Protein AF-0000000078879818 (afdb_homodimer)

Organism: Nematostella vectensis (NCBI:txid45351)

Solvent-accessible surface area (backbone atoms only — not comparable to full-atom values): 17755 Å² total; per-residue (Å²): 89,77,50,66,38,30,69,38,50,78,42,42,25,28,50,28,35,37,43,39,83,87,78,68,43,77,44,76,56,78,55,51,92,58,48,18,22,51,47,43,71,48,77,52,100,56,28,38,41,36,38,34,2,29,37,90,90,38,48,28,28,48,26,34,33,35,31,62,90,75,66,43,74,40,82,45,73,51,48,90,63,40,22,21,31,36,17,53,48,74,57,90,64,27,41,40,40,38,31,1,20,56,46,97,47,60,81,26,32,24,29,52,25,36,36,32,36,58,89,76,62,44,63,44,80,48,78,59,45,94,59,39,19,26,59,23,37,52,52,73,56,96,46,31,36,35,32,37,54,49,42,52,38,71,83,48,33,57,85,46,53,66,74,52,32,44,61,39,75,47,73,65,127,90,76,49,67,37,30,68,35,49,77,44,42,24,27,49,29,35,37,43,38,84,86,80,66,44,79,44,76,55,78,56,51,93,57,48,19,21,53,49,44,71,49,77,52,100,56,28,38,41,36,37,33,2,29,37,89,89,37,49,28,27,50,26,35,34,35,31,62,90,75,66,45,74,40,83,45,74,52,49,90,63,41,21,22,32,36,16,53,49,75,58,89,63,28,42,41,39,38,31,1,19,55,47,97,47,62,79,26,33,24,30,52,25,36,36,32,36,57,89,76,63,44,62,44,80,49,78,60,43,97,59,39,17,24,61,23,38,53,51,74,56,98,48,30,37,34,33,37,57,49,44,50,41,69,78,53,30,51,86,47,50,70,73,52,36,44,62,40,74,48,73,64,128

Nearest PDB structures (foldseek):
  7q58-assembly1_A  TM=9.402E-01  e=9.913E-14  synthetic construct
  8pjw-assembly2_B  TM=8.331E-01  e=2.141E-14  synthetic construct
  6ttk-assembly3_C  TM=9.473E-01  e=9.382E-13  Homo sapiens
  4ch9-assembly1_B  TM=8.389E-01  e=4.160E-14  Homo sapiens
  8pks-assembly6_K  TM=9.550E-01  e=2.124E-12  Homo sapiens

Radius of gyration: 19.86 Å; Cα contacts (8 Å, |Δi|>4): 956; chains: 2; bounding box: 46×52×44 Å

Structure (mmCIF, N/CA/C/O backbone):
data_AF-0000000078879818-model_v1
#
loop_
_entity.id
_entity.type
_entity.pdbx_description
1 polymer 'Uncharacterized protein'
#
loop_
_atom_site.group_PDB
_atom_site.id
_atom_site.type_symbol
_atom_site.label_atom_id
_atom_site.label_alt_id
_atom_site.label_comp_id
_atom_site.label_asym_id
_atom_site.label_entity_id
_atom_site.label_seq_id
_atom_site.pdbx_PDB_ins_code
_atom_site.Cartn_x
_atom_site.Cartn_y
_atom_site.Cartn_z
_atom_site.occupancy
_atom_site.B_iso_or_equiv
_atom_site.auth_seq_id
_atom_site.auth_comp_id
_atom_site.auth_asym_id
_atom_site.auth_atom_id
_atom_site.pdbx_PDB_model_num
ATOM 1 N N . ILE A 1 1 ? 7.887 11.281 -8.086 1 89.75 1 ILE A N 1
ATOM 2 C CA . ILE A 1 1 ? 7.621 10.594 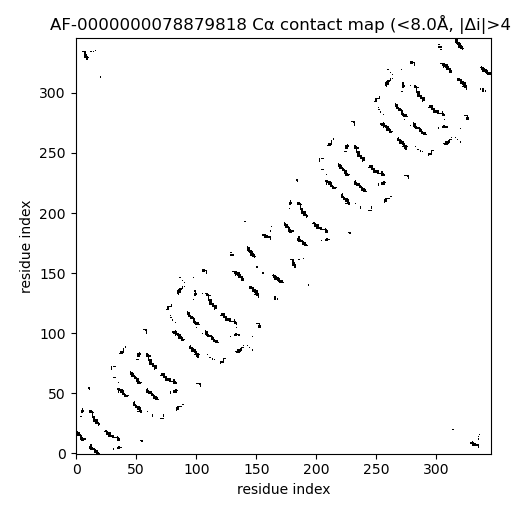-6.828 1 89.75 1 ILE A CA 1
ATOM 3 C C . ILE A 1 1 ? 8.039 11.477 -5.66 1 89.75 1 ILE A C 1
ATOM 5 O O . ILE A 1 1 ? 9.117 12.078 -5.68 1 89.75 1 ILE A O 1
ATOM 9 N N . VAL A 1 2 ? 7.133 11.547 -4.734 1 92.19 2 VAL A N 1
ATOM 10 C CA . VAL A 1 2 ? 7.445 12.25 -3.498 1 92.19 2 VAL A CA 1
ATOM 11 C C . VAL A 1 2 ? 7.414 11.273 -2.324 1 92.19 2 VAL A C 1
ATOM 13 O O . VAL A 1 2 ? 6.43 10.555 -2.131 1 92.19 2 VAL A O 1
ATOM 16 N N . VAL A 1 3 ? 8.5 11.172 -1.658 1 91.25 3 VAL A N 1
ATOM 17 C CA . VAL A 1 3 ? 8.602 10.367 -0.442 1 91.25 3 VAL A CA 1
ATOM 18 C C . VAL A 1 3 ? 8.734 11.289 0.771 1 91.25 3 VAL A C 1
ATOM 20 O O . VAL A 1 3 ? 9.641 12.125 0.827 1 91.25 3 VAL A O 1
ATOM 23 N N . LEU A 1 4 ? 7.887 11.102 1.685 1 93.12 4 LEU A N 1
ATOM 24 C CA . LEU A 1 4 ? 7.918 12.055 2.791 1 93.12 4 LEU A CA 1
ATOM 25 C C . LEU A 1 4 ? 7.68 11.352 4.121 1 93.12 4 LEU A C 1
ATOM 27 O O . LEU A 1 4 ? 6.887 10.406 4.195 1 93.12 4 LEU A O 1
ATOM 31 N N . GLY A 1 5 ? 8.43 11.906 5.133 1 92.31 5 GLY A N 1
ATOM 32 C CA . GLY A 1 5 ? 8.312 11.406 6.496 1 92.31 5 GLY A CA 1
ATOM 33 C C . GLY A 1 5 ? 8.914 10.023 6.68 1 92.31 5 GLY A C 1
ATOM 34 O O . GLY A 1 5 ? 10.023 9.758 6.211 1 92.31 5 GLY A O 1
ATOM 35 N N . GLY A 1 6 ? 8.234 9.211 7.484 1 88.62 6 GLY A N 1
ATOM 36 C CA . GLY A 1 6 ? 8.734 7.891 7.828 1 88.62 6 GLY A CA 1
ATOM 37 C C . GLY A 1 6 ? 9.469 7.855 9.156 1 88.62 6 GLY A C 1
ATOM 38 O O . GLY A 1 6 ? 9.398 8.805 9.938 1 88.62 6 GLY A O 1
ATOM 39 N N . TYR A 1 7 ? 10 6.707 9.328 1 84.56 7 TYR A N 1
ATOM 40 C CA . TYR A 1 7 ? 10.703 6.469 10.586 1 84.56 7 TYR A CA 1
ATOM 41 C C . TYR A 1 7 ? 12.164 6.113 10.336 1 84.56 7 TYR A C 1
ATOM 43 O O . TYR A 1 7 ? 12.461 5.145 9.633 1 84.56 7 TYR A O 1
ATOM 51 N N . GLY A 1 8 ? 13.047 6.914 10.914 1 75 8 GLY A N 1
ATOM 52 C CA . GLY A 1 8 ? 14.477 6.738 10.672 1 75 8 GLY A CA 1
ATOM 53 C C . GLY A 1 8 ? 15.156 5.879 11.719 1 75 8 GLY A C 1
ATOM 54 O O . GLY A 1 8 ? 16.328 6.105 12.047 1 75 8 GLY A O 1
ATOM 55 N N . GLY A 1 9 ? 14.438 4.938 12.305 1 71.75 9 GLY A N 1
ATOM 56 C CA . GLY A 1 9 ? 15.031 4.07 13.305 1 71.75 9 GLY A CA 1
ATOM 57 C C . GLY A 1 9 ? 14.891 4.605 14.719 1 71.75 9 GLY A C 1
ATOM 58 O O . GLY A 1 9 ? 14.562 3.855 15.641 1 71.75 9 GLY A O 1
ATOM 59 N N . TRP A 1 10 ? 15.094 5.875 14.805 1 76.06 10 TRP A N 1
ATOM 60 C CA . TRP A 1 10 ? 15.047 6.434 16.156 1 76.06 10 TRP A CA 1
ATOM 61 C C . TRP A 1 10 ? 13.852 7.371 16.312 1 76.06 10 TRP A C 1
ATOM 63 O O . TRP A 1 10 ? 13.227 7.414 17.375 1 76.06 10 TRP A O 1
ATOM 73 N N . LYS A 1 11 ? 13.688 8.07 15.273 1 84.5 11 LYS A N 1
ATOM 74 C CA . LYS A 1 11 ? 12.586 9.023 15.352 1 84.5 11 LYS A CA 1
ATOM 75 C C . LYS A 1 11 ? 11.859 9.125 14.016 1 84.5 11 LYS A C 1
ATOM 77 O O . LYS A 1 11 ? 12.391 8.719 12.977 1 84.5 11 LYS A O 1
ATOM 82 N N . ALA A 1 12 ? 10.664 9.68 14.148 1 90.25 12 ALA A N 1
ATOM 83 C CA . ALA A 1 12 ? 9.953 10.023 12.922 1 90.25 12 ALA A CA 1
ATOM 84 C C . ALA A 1 12 ? 10.672 11.117 12.148 1 90.25 12 ALA A C 1
ATOM 86 O O . ALA A 1 12 ? 11.422 11.906 12.734 1 90.25 12 ALA A O 1
ATOM 87 N N . LEU A 1 13 ? 10.438 11.203 10.883 1 90.12 13 LEU A N 1
ATOM 88 C CA . LEU A 1 13 ? 11.109 12.164 10.023 1 90.12 13 LEU A CA 1
ATOM 89 C C . LEU A 1 13 ? 10.117 13.164 9.445 1 90.12 13 LEU A C 1
ATOM 91 O O . LEU A 1 13 ? 8.922 12.875 9.359 1 90.12 13 LEU A O 1
ATOM 95 N N . ASN A 1 14 ? 10.609 14.336 9.094 1 95.12 14 ASN A N 1
ATOM 96 C CA . ASN A 1 14 ? 9.805 15.305 8.367 1 95.12 14 ASN A CA 1
ATOM 97 C C . ASN A 1 14 ? 10.398 15.617 6.996 1 95.12 14 ASN A C 1
ATOM 99 O O . ASN A 1 14 ? 10.039 16.609 6.367 1 95.12 14 ASN A O 1
ATOM 103 N N . THR A 1 15 ? 11.32 14.773 6.562 1 92.12 15 THR A N 1
ATOM 104 C CA . THR A 1 15 ? 12.008 14.969 5.289 1 92.12 15 THR A CA 1
ATOM 105 C C . THR A 1 15 ? 11.055 14.727 4.121 1 92.12 15 THR A C 1
ATOM 107 O O . THR A 1 15 ? 10.109 13.938 4.234 1 92.12 15 THR A O 1
ATOM 110 N N . VAL A 1 16 ? 11.336 15.453 3.074 1 93.56 16 VAL A N 1
ATOM 111 C CA . VAL A 1 16 ? 10.602 15.281 1.824 1 93.56 16 VAL A CA 1
ATOM 112 C C . VAL A 1 16 ? 11.586 15.133 0.664 1 93.56 16 VAL A C 1
ATOM 114 O O . VAL A 1 16 ? 12.367 16.047 0.384 1 93.56 16 VAL A O 1
ATOM 117 N N . GLN A 1 17 ? 11.516 14.023 0.018 1 91.12 17 GLN A N 1
ATOM 118 C CA . GLN A 1 17 ? 12.359 13.75 -1.141 1 91.12 17 GLN A CA 1
ATOM 119 C C . GLN A 1 17 ? 11.523 13.586 -2.404 1 91.12 17 GLN A C 1
ATOM 121 O O . GLN A 1 17 ? 10.438 13 -2.363 1 91.12 17 GLN A O 1
ATOM 126 N N . VAL A 1 18 ? 12.055 14.117 -3.463 1 90.88 18 VAL A N 1
ATOM 127 C CA . VAL A 1 18 ? 11.359 14.055 -4.742 1 90.88 18 VAL A CA 1
ATOM 128 C C . VAL A 1 18 ? 12.25 13.383 -5.785 1 90.88 18 VAL A C 1
ATOM 130 O O . VAL A 1 18 ? 13.43 13.719 -5.914 1 90.88 18 VAL A O 1
ATOM 133 N N . PHE A 1 19 ? 11.719 12.438 -6.477 1 89 19 PHE A N 1
ATOM 134 C CA . PHE A 1 19 ? 12.406 11.828 -7.609 1 89 19 PHE A CA 1
ATOM 135 C C . PHE A 1 19 ? 11.867 12.375 -8.922 1 89 19 PHE A C 1
ATOM 137 O O . PHE A 1 19 ? 10.664 12.297 -9.195 1 89 19 PHE A O 1
ATOM 144 N N . ASP A 1 20 ? 12.781 12.906 -9.727 1 88.44 20 ASP A N 1
ATOM 145 C CA . ASP A 1 20 ? 12.445 13.414 -11.047 1 88.44 20 ASP A CA 1
ATOM 146 C C . ASP A 1 20 ? 12.719 12.359 -12.125 1 88.44 20 ASP A C 1
ATOM 148 O O . ASP A 1 20 ? 13.867 11.977 -12.352 1 88.44 20 ASP A O 1
ATOM 152 N N . PHE A 1 21 ? 11.68 11.922 -12.844 1 86.06 21 PHE A N 1
ATOM 153 C CA . PHE A 1 21 ? 11.82 10.828 -13.805 1 86.06 21 PHE A CA 1
ATOM 154 C C . PHE A 1 21 ? 12.57 11.297 -15.047 1 86.06 21 PHE A C 1
ATOM 156 O O . PHE A 1 21 ? 13.047 10.477 -15.836 1 86.06 21 PHE A O 1
ATOM 163 N N . VAL A 1 22 ? 12.586 12.578 -15.258 1 89.19 22 VAL A N 1
ATOM 164 C CA . VAL A 1 22 ? 13.305 13.117 -16.406 1 89.19 22 VAL A CA 1
ATOM 165 C C . VAL A 1 22 ? 14.805 13.125 -16.125 1 89.19 22 VAL A C 1
ATOM 167 O O . VAL A 1 22 ? 15.594 12.562 -16.891 1 89.19 22 VAL A O 1
ATOM 170 N N . THR A 1 23 ? 15.164 13.68 -14.992 1 88.75 23 THR A N 1
ATOM 171 C CA . THR A 1 23 ? 16.578 13.758 -14.656 1 88.75 23 THR A CA 1
ATOM 172 C C . THR A 1 23 ? 17.031 12.477 -13.961 1 88.75 23 THR A C 1
ATOM 174 O O . THR A 1 23 ? 18.234 12.234 -13.828 1 88.75 23 THR A O 1
ATOM 177 N N . ARG A 1 24 ? 16.062 11.672 -13.523 1 82.94 24 ARG A N 1
ATOM 178 C CA . ARG A 1 24 ? 16.297 10.422 -12.805 1 82.94 24 ARG A CA 1
ATOM 179 C C . ARG A 1 24 ? 17.156 10.656 -11.562 1 82.94 24 ARG A C 1
ATOM 181 O O . ARG A 1 24 ? 18.078 9.883 -11.297 1 82.94 24 ARG A O 1
ATOM 188 N N . ARG A 1 25 ? 16.875 11.727 -10.859 1 85.75 25 ARG A N 1
ATOM 189 C CA . ARG A 1 25 ? 17.609 12.086 -9.664 1 85.75 25 ARG A CA 1
ATOM 190 C C . ARG A 1 25 ? 16.672 12.406 -8.508 1 85.75 25 ARG A C 1
ATOM 192 O O . ARG A 1 25 ? 15.555 12.875 -8.727 1 85.75 25 ARG A O 1
ATOM 199 N N . TRP A 1 26 ? 17.25 12.172 -7.305 1 87.81 26 TRP A N 1
ATOM 200 C CA . TRP A 1 26 ? 16.562 12.555 -6.074 1 87.81 26 TRP A CA 1
ATOM 201 C C . TRP A 1 26 ? 16.984 13.945 -5.621 1 87.81 26 TRP A C 1
ATOM 203 O O . TRP A 1 26 ? 18.156 14.312 -5.73 1 87.81 26 TRP A O 1
ATOM 213 N N . SER A 1 27 ? 16.016 14.656 -5.113 1 89.94 27 SER A N 1
ATOM 214 C CA . SER A 1 27 ? 16.281 15.922 -4.449 1 89.94 27 SER A CA 1
ATOM 215 C C . SER A 1 27 ? 15.469 16.062 -3.174 1 89.94 27 SER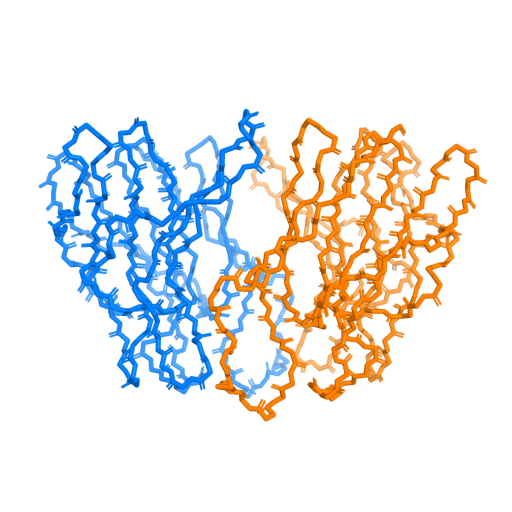 A C 1
ATOM 217 O O . SER A 1 27 ? 14.43 15.422 -3.02 1 89.94 27 SER A O 1
ATOM 219 N N . VAL A 1 28 ? 16.062 16.859 -2.258 1 91.69 28 VAL A N 1
ATOM 220 C CA . VAL A 1 28 ? 15.352 17.172 -1.023 1 91.69 28 VAL A CA 1
ATOM 221 C C . VAL A 1 28 ? 14.695 18.547 -1.14 1 91.69 28 VAL A C 1
ATOM 223 O O . VAL A 1 28 ? 15.312 19.5 -1.607 1 91.69 28 VAL A O 1
ATOM 226 N N . ILE A 1 29 ? 13.406 18.609 -0.774 1 93.88 29 ILE A N 1
ATOM 227 C CA . ILE A 1 29 ? 12.75 19.906 -0.757 1 93.88 29 ILE A CA 1
ATOM 228 C C . ILE A 1 29 ? 12.375 20.281 0.677 1 93.88 29 ILE A C 1
ATOM 230 O O . ILE A 1 29 ? 12.867 19.672 1.63 1 93.88 29 ILE A O 1
ATOM 234 N N . GLN A 1 30 ? 11.594 21.391 0.812 1 97.19 30 GLN A N 1
ATOM 235 C CA . GLN A 1 30 ? 11.266 21.891 2.145 1 97.19 30 GLN A CA 1
ATOM 236 C C . GLN A 1 30 ? 10.664 20.797 3.014 1 97.19 30 GLN A C 1
ATOM 238 O O . GLN A 1 30 ? 9.805 20.031 2.559 1 97.19 30 GLN A O 1
ATOM 243 N N . TYR A 1 31 ? 11.109 20.75 4.266 1 96.94 31 TYR A N 1
ATOM 244 C CA . TYR A 1 31 ? 10.641 19.75 5.207 1 96.94 31 TYR A CA 1
ATOM 245 C C . TYR A 1 31 ? 9.203 20.016 5.629 1 96.94 31 TYR A C 1
ATOM 247 O O . TYR A 1 31 ? 8.758 21.172 5.645 1 96.94 31 TYR A O 1
ATOM 255 N N . MET A 1 32 ? 8.523 18.938 5.887 1 97.75 32 MET A N 1
ATOM 256 C CA . MET A 1 32 ? 7.199 19.109 6.48 1 97.75 32 MET A CA 1
ATOM 257 C C . MET A 1 32 ? 7.297 19.859 7.809 1 97.75 32 MET A C 1
ATOM 259 O O . MET A 1 32 ? 8.352 19.875 8.438 1 97.75 32 MET A O 1
ATOM 263 N N . ARG A 1 33 ? 6.168 20.375 8.195 1 97.88 33 ARG A N 1
ATOM 264 C CA . ARG A 1 33 ? 6.117 21.078 9.469 1 97.88 33 ARG A CA 1
ATOM 265 C C . ARG A 1 33 ? 6.168 20.109 10.641 1 97.88 33 ARG A C 1
ATOM 267 O O . ARG A 1 33 ? 6.688 20.453 11.711 1 97.88 33 ARG A O 1
ATOM 274 N N . LYS A 1 34 ? 5.664 18.938 10.523 1 97.06 34 LYS A N 1
ATOM 275 C CA . LYS A 1 34 ? 5.66 17.922 11.578 1 97.06 34 LYS A CA 1
ATOM 276 C C . LYS A 1 34 ? 6.363 16.641 11.109 1 97.06 34 LYS A C 1
ATOM 278 O O . LYS A 1 34 ? 6.242 16.266 9.945 1 97.06 34 LYS A O 1
ATOM 283 N N . ARG A 1 35 ? 7.062 16.062 12.055 1 95.75 35 ARG A N 1
ATOM 284 C CA . ARG A 1 35 ? 7.551 14.703 11.82 1 95.75 35 ARG A CA 1
ATOM 285 C C . ARG A 1 35 ? 6.414 13.688 11.898 1 95.75 35 ARG A C 1
ATOM 287 O O . ARG A 1 35 ? 5.531 13.805 12.758 1 95.75 35 ARG A O 1
ATOM 294 N N . ARG A 1 36 ? 6.484 12.75 10.93 1 95.31 36 ARG A N 1
ATOM 295 C CA . ARG A 1 36 ? 5.387 11.789 10.984 1 95.31 36 ARG A CA 1
ATOM 296 C C . ARG A 1 36 ? 5.754 10.508 10.25 1 95.31 36 ARG A C 1
ATOM 298 O O . ARG A 1 36 ? 6.422 10.547 9.211 1 95.31 36 ARG A O 1
ATOM 305 N N . TRP A 1 37 ? 5.301 9.438 10.781 1 92.19 37 TRP A N 1
ATOM 306 C CA . TRP A 1 37 ? 5.238 8.156 10.078 1 92.19 37 TRP A CA 1
ATOM 307 C C . TRP A 1 37 ? 3.834 7.566 10.148 1 92.19 37 TRP A C 1
ATOM 309 O O . TRP A 1 37 ? 3.033 7.957 11 1 92.19 37 TRP A O 1
ATOM 319 N N . GLY A 1 38 ? 3.52 6.676 9.18 1 92.69 38 GLY A N 1
ATOM 320 C CA . GLY A 1 38 ? 2.189 6.086 9.164 1 92.69 38 GLY A CA 1
ATOM 321 C C . GLY A 1 38 ? 1.098 7.09 8.836 1 92.69 38 GLY A C 1
ATOM 322 O O . GLY A 1 38 ? -0.032 6.965 9.312 1 92.69 38 GLY A O 1
ATOM 323 N N . ALA A 1 39 ? 1.45 8.141 8.047 1 96.88 39 ALA A N 1
ATOM 324 C CA . ALA A 1 39 ? 0.503 9.18 7.652 1 96.88 39 ALA A CA 1
ATOM 325 C C . ALA A 1 39 ? -0.12 8.867 6.293 1 96.88 39 ALA A C 1
ATOM 327 O O . ALA A 1 39 ? 0.335 7.965 5.59 1 96.88 39 ALA A O 1
ATOM 328 N N . PHE A 1 40 ? -1.19 9.523 6.047 1 97.38 40 PHE A N 1
ATOM 329 C CA . PHE A 1 40 ? -1.723 9.547 4.688 1 97.38 40 PHE A CA 1
ATOM 330 C C . PHE A 1 40 ? -1.065 10.656 3.867 1 97.38 40 PHE A C 1
ATOM 332 O O . PHE A 1 40 ? -0.846 11.758 4.367 1 97.38 40 PHE A O 1
ATOM 339 N N . ALA A 1 41 ? -0.776 10.328 2.643 1 97.25 41 ALA A N 1
ATOM 340 C CA . ALA A 1 41 ? -0.255 11.336 1.722 1 97.25 41 ALA A CA 1
ATOM 341 C C . ALA A 1 41 ? -0.75 11.086 0.3 1 97.25 41 ALA A C 1
ATOM 343 O O . ALA A 1 41 ? -0.814 9.945 -0.15 1 97.25 41 ALA A O 1
ATOM 344 N N . MET A 1 42 ? -1.059 12.172 -0.406 1 96.12 42 MET A N 1
ATOM 345 C CA . MET A 1 42 ? -1.458 12.047 -1.805 1 96.12 42 MET A CA 1
ATOM 346 C C . MET A 1 42 ? -1.194 13.336 -2.566 1 96.12 42 MET A C 1
ATOM 348 O O . MET A 1 42 ? -1.326 14.43 -2.008 1 96.12 42 MET A O 1
ATOM 352 N N . GLY A 1 43 ? -0.848 13.156 -3.773 1 94.44 43 GLY A N 1
ATOM 353 C CA . GLY A 1 43 ? -0.664 14.297 -4.648 1 94.44 43 GLY A CA 1
ATOM 354 C C . GLY A 1 43 ? -1.972 14.922 -5.105 1 94.44 43 GLY A C 1
ATOM 355 O O . GLY A 1 43 ? -2.961 14.211 -5.309 1 94.44 43 GLY A O 1
ATOM 356 N N . THR A 1 44 ? -1.92 16.219 -5.215 1 90.31 44 THR A N 1
ATOM 357 C CA . THR A 1 44 ? -2.998 16.984 -5.832 1 90.31 44 THR A CA 1
ATOM 358 C C . THR A 1 44 ? -2.486 17.766 -7.039 1 90.31 44 THR A C 1
ATOM 360 O O . THR A 1 44 ? -1.296 17.719 -7.355 1 90.31 44 THR A O 1
ATOM 363 N N . GLU A 1 45 ? -3.438 18.375 -7.711 1 88.06 45 GLU A N 1
ATOM 364 C CA . GLU A 1 45 ? -3.031 19.219 -8.828 1 88.06 45 GLU A CA 1
ATOM 365 C C . GLU A 1 45 ? -2.092 20.328 -8.375 1 88.06 45 GLU A C 1
ATOM 367 O O . GLU A 1 45 ? -1.252 20.797 -9.141 1 88.06 45 GLU A O 1
ATOM 372 N N . HIS A 1 46 ? -2.176 20.672 -7.137 1 88.12 46 HIS A N 1
ATOM 373 C CA . HIS A 1 46 ? -1.454 21.859 -6.688 1 88.12 46 HIS A CA 1
ATOM 374 C C . HIS A 1 46 ? -0.344 21.5 -5.711 1 88.12 46 HIS A C 1
ATOM 376 O O . HIS A 1 46 ? 0.382 22.375 -5.23 1 88.12 46 HIS A O 1
ATOM 382 N N . GLY A 1 47 ? -0.27 20.25 -5.414 1 94.75 47 GLY A N 1
ATOM 383 C CA . GLY A 1 47 ? 0.755 19.891 -4.449 1 94.75 47 GLY A CA 1
ATOM 384 C C . GLY A 1 47 ? 0.496 18.547 -3.787 1 94.75 47 GLY A C 1
ATOM 385 O O . GLY A 1 47 ? 0.024 17.609 -4.434 1 94.75 47 GLY A O 1
ATOM 386 N N . VAL A 1 48 ? 0.941 18.469 -2.533 1 96.88 48 VAL A N 1
ATOM 387 C CA . VAL A 1 48 ? 0.805 17.219 -1.784 1 96.88 48 VAL A CA 1
ATOM 388 C C . VAL A 1 48 ? 0.09 17.484 -0.461 1 96.88 48 VAL A C 1
ATOM 390 O O . VAL A 1 48 ? 0.428 18.438 0.253 1 96.88 48 VAL A O 1
ATOM 393 N N . VAL A 1 49 ? -0.872 16.719 -0.19 1 97 49 VAL A N 1
ATOM 394 C CA . VAL A 1 49 ? -1.542 16.797 1.104 1 97 49 VAL A CA 1
ATOM 395 C C . VAL A 1 49 ? -1.065 15.648 1.993 1 97 49 VAL A C 1
ATOM 397 O O . VAL A 1 49 ? -0.905 14.516 1.526 1 97 49 VAL A O 1
ATOM 400 N N . VAL A 1 50 ? -0.833 15.945 3.23 1 98.06 50 VAL A N 1
ATOM 401 C CA . VAL A 1 50 ? -0.461 14.945 4.227 1 98.06 50 VAL A CA 1
ATOM 402 C C . VAL A 1 50 ? -1.322 15.117 5.477 1 98.06 50 VAL A C 1
ATOM 404 O O . VAL A 1 50 ? -1.585 16.234 5.91 1 98.06 50 VAL A O 1
ATOM 407 N N . ALA A 1 51 ? -1.756 14.008 6.047 1 98.25 51 ALA A N 1
ATOM 408 C CA . ALA A 1 51 ? -2.588 14.078 7.246 1 98.25 51 ALA A CA 1
ATOM 409 C C . ALA A 1 51 ? -2.252 12.945 8.211 1 98.25 51 ALA A C 1
ATOM 411 O O . ALA A 1 51 ? -2.018 11.812 7.785 1 98.25 51 ALA A O 1
ATOM 412 N N . GLY A 1 52 ? -2.277 13.281 9.508 1 98 52 GLY A N 1
ATOM 413 C CA . GLY A 1 52 ? -2.143 12.273 10.547 1 98 52 GLY A CA 1
ATOM 414 C C . GLY A 1 52 ? -0.743 11.695 10.641 1 98 52 GLY A C 1
ATOM 415 O O . GLY A 1 52 ? 0.234 12.359 10.297 1 98 52 GLY A O 1
ATOM 416 N N . GLY A 1 53 ? -0.672 10.539 11.227 1 96.5 53 GLY A N 1
ATOM 417 C CA . GLY A 1 53 ? 0.587 9.867 11.484 1 96.5 53 GLY A CA 1
ATOM 418 C C . GLY A 1 53 ? 0.979 9.875 12.953 1 96.5 53 GLY A C 1
ATOM 419 O O . GLY A 1 53 ? 0.202 10.312 13.805 1 96.5 53 GLY A O 1
ATOM 420 N N . CYS A 1 54 ? 2.111 9.312 13.094 1 93.69 54 CYS A N 1
ATOM 421 C CA . CYS A 1 54 ? 2.639 9.211 14.453 1 93.69 54 CYS A CA 1
ATOM 422 C C . CYS A 1 54 ? 3.98 9.93 14.57 1 93.69 54 CYS A C 1
ATOM 424 O O . CYS A 1 54 ? 4.754 9.969 13.617 1 93.69 54 CYS A O 1
ATOM 426 N N . ASP A 1 55 ? 4.164 10.5 15.742 1 92.06 55 ASP A N 1
ATOM 427 C CA . ASP A 1 55 ? 5.438 11.125 16.094 1 92.06 55 ASP A CA 1
ATOM 428 C C . ASP A 1 55 ? 5.793 10.875 17.547 1 92.06 55 ASP A C 1
ATOM 430 O O . ASP A 1 55 ? 5.129 11.391 18.453 1 92.06 55 ASP A O 1
ATOM 434 N N . GLN A 1 56 ? 7.113 10.32 17.812 1 79.88 56 GLN A N 1
ATOM 435 C CA . GLN A 1 56 ? 7.68 10.133 19.141 1 79.88 56 GLN A CA 1
ATOM 436 C C . GLN A 1 56 ? 6.598 9.766 20.156 1 79.88 56 GLN A C 1
ATOM 438 O O . GLN A 1 56 ? 6.461 10.422 21.188 1 79.88 56 GLN A O 1
ATOM 443 N N . GLY A 1 57 ? 5.789 8.828 19.875 1 77.69 57 GLY A N 1
ATOM 444 C CA . GLY A 1 57 ? 4.828 8.297 20.828 1 77.69 57 GLY A CA 1
ATOM 445 C C . GLY A 1 57 ? 3.48 8.992 20.766 1 77.69 57 GLY A C 1
ATOM 446 O O . GLY A 1 57 ? 2.586 8.695 21.562 1 77.69 57 GLY A O 1
ATOM 447 N N . SER A 1 58 ? 3.402 9.945 20 1 89.56 58 SER A N 1
ATOM 448 C CA . SER A 1 58 ? 2.109 10.609 19.844 1 89.56 58 SER A CA 1
ATOM 449 C C . SER A 1 58 ? 1.491 10.312 18.484 1 89.56 58 SER A C 1
ATOM 451 O O . SER A 1 58 ? 2.207 10.172 17.484 1 89.56 58 SER A O 1
ATOM 453 N N . VAL A 1 59 ? 0.168 10.227 18.516 1 95.19 59 VAL A N 1
ATOM 454 C CA . VAL A 1 59 ? -0.595 10.117 17.281 1 95.19 59 VAL A CA 1
ATOM 455 C C . VAL A 1 59 ? -1.124 11.492 16.875 1 95.19 59 VAL A C 1
ATOM 457 O O . VAL A 1 59 ? -1.645 12.234 17.703 1 95.19 59 VAL A O 1
ATOM 460 N N . LEU A 1 60 ? -0.993 11.844 15.633 1 96.56 60 LEU A N 1
ATOM 461 C CA . LEU A 1 60 ? -1.231 13.211 15.172 1 96.56 60 LEU A CA 1
ATOM 462 C C . LEU A 1 60 ? -2.625 13.344 14.562 1 96.56 60 LEU A C 1
ATOM 464 O O . LEU A 1 60 ? -3.107 12.422 13.898 1 96.56 60 LEU A O 1
ATOM 468 N N . ARG A 1 61 ? -3.182 14.492 14.719 1 97.31 61 ARG A N 1
ATOM 469 C CA . ARG A 1 61 ? -4.402 14.859 14 1 97.31 61 ARG A CA 1
ATOM 470 C C . ARG A 1 61 ? -4.121 15.914 12.938 1 97.31 61 ARG A C 1
ATOM 472 O O . ARG A 1 61 ? -5.004 16.266 12.156 1 97.31 61 ARG A O 1
ATOM 479 N N . SER A 1 62 ? -2.947 16.406 12.961 1 97.81 62 SER A N 1
ATOM 480 C CA . SER A 1 62 ? -2.604 17.531 12.102 1 97.81 62 SER A CA 1
ATOM 481 C C . SER A 1 62 ? -2.588 17.125 10.633 1 97.81 62 SER A C 1
ATOM 483 O O . SER A 1 62 ? -2.383 15.945 10.32 1 97.81 62 SER A O 1
ATOM 485 N N . ALA A 1 63 ? -2.814 18.078 9.75 1 98 63 ALA A N 1
ATOM 486 C CA . ALA A 1 63 ? -2.713 17.953 8.297 1 98 63 ALA A CA 1
ATOM 487 C C . ALA A 1 63 ? -1.984 19.156 7.695 1 98 63 ALA A C 1
ATOM 489 O O . ALA A 1 63 ? -2.043 20.266 8.234 1 98 63 ALA A O 1
ATOM 490 N N . GLU A 1 64 ? -1.344 18.922 6.617 1 97.81 64 GLU A N 1
ATOM 491 C CA . GLU A 1 64 ? -0.641 20.016 5.949 1 97.81 64 GLU A CA 1
ATOM 492 C C . GLU A 1 64 ? -0.625 19.812 4.434 1 97.81 64 GLU A C 1
ATOM 494 O O . GLU A 1 64 ? -0.822 18.703 3.947 1 97.81 64 GLU A O 1
ATOM 499 N N . LEU A 1 65 ? -0.489 20.922 3.738 1 96.5 65 LEU A N 1
ATOM 500 C CA . LEU A 1 65 ? -0.475 20.969 2.281 1 96.5 65 LEU A CA 1
ATOM 501 C C . LEU A 1 65 ? 0.789 21.656 1.772 1 96.5 65 LEU A C 1
ATOM 503 O O . LEU A 1 65 ? 1.119 22.766 2.207 1 96.5 65 LEU A O 1
ATOM 507 N N . TYR A 1 66 ? 1.453 20.953 0.98 1 98.12 66 TYR A N 1
ATOM 508 C CA . TYR A 1 66 ? 2.549 21.594 0.256 1 98.12 66 TYR A CA 1
ATOM 509 C C . TYR A 1 66 ? 2.047 22.25 -1.024 1 98.12 66 TYR A C 1
ATOM 511 O O . TYR A 1 66 ? 1.447 21.578 -1.876 1 98.12 66 TYR A O 1
ATOM 519 N N . SER A 1 67 ? 2.404 23.516 -1.19 1 96.94 67 SER A N 1
ATOM 520 C CA . SER A 1 67 ? 2.086 24.234 -2.422 1 96.94 67 SER A CA 1
ATOM 521 C C . SER A 1 67 ? 3.268 24.219 -3.387 1 96.94 67 SER A C 1
ATOM 523 O O . SER A 1 67 ? 4.328 24.781 -3.084 1 96.94 67 SER A O 1
ATOM 525 N N . VAL A 1 68 ? 3.01 23.625 -4.496 1 95 68 VAL A N 1
ATOM 526 C CA . VAL A 1 68 ? 4.078 23.594 -5.492 1 95 68 VAL A CA 1
ATOM 527 C C . VAL A 1 68 ? 4.367 25.016 -5.973 1 95 68 VAL A C 1
ATOM 529 O O . VAL A 1 68 ? 5.523 25.375 -6.223 1 95 68 VAL A O 1
ATOM 532 N N . ARG A 1 69 ? 3.332 25.781 -6.141 1 95.19 69 ARG A N 1
ATOM 533 C CA . ARG A 1 69 ? 3.475 27.172 -6.598 1 95.19 69 ARG A CA 1
ATOM 534 C C . ARG A 1 69 ? 4.258 28 -5.59 1 95.19 69 ARG A C 1
ATOM 536 O O . ARG A 1 69 ? 5.16 28.75 -5.969 1 95.19 69 ARG A O 1
ATOM 543 N N . ARG A 1 70 ? 3.967 27.859 -4.352 1 96.56 70 ARG A N 1
ATOM 544 C CA . ARG A 1 70 ? 4.582 28.672 -3.312 1 96.56 70 ARG A CA 1
ATOM 545 C C . ARG A 1 70 ? 5.801 27.984 -2.717 1 96.56 70 ARG A C 1
ATOM 547 O O . ARG A 1 70 ? 6.562 28.578 -1.961 1 96.56 70 ARG A O 1
ATOM 554 N N . LYS A 1 71 ? 5.984 26.797 -3.035 1 96.44 71 LYS A N 1
ATOM 555 C CA . LYS A 1 71 ? 7.105 25.969 -2.592 1 96.44 71 LYS A CA 1
ATOM 556 C C . LYS A 1 71 ? 7.219 25.969 -1.069 1 96.44 71 LYS A C 1
ATOM 558 O O . LYS A 1 71 ? 8.305 26.172 -0.521 1 96.44 71 LYS A O 1
ATOM 563 N N . THR A 1 72 ? 6.102 25.766 -0.416 1 97.38 72 THR A N 1
ATOM 564 C CA . THR A 1 72 ? 6.09 25.719 1.042 1 97.38 72 THR A CA 1
ATOM 565 C C . THR A 1 72 ? 4.906 24.891 1.548 1 97.38 72 THR A C 1
ATOM 567 O O . THR A 1 72 ? 3.992 24.578 0.785 1 97.38 72 THR A O 1
ATOM 570 N N . TRP A 1 73 ? 4.977 24.594 2.881 1 98 73 TRP A N 1
ATOM 571 C CA . TRP A 1 73 ? 3.914 23.844 3.539 1 98 73 TRP A CA 1
ATOM 572 C C . TRP A 1 73 ? 2.957 24.781 4.27 1 98 73 TRP A C 1
ATOM 574 O O . TRP A 1 73 ? 3.389 25.719 4.93 1 98 73 TRP A O 1
ATOM 584 N N . TYR A 1 74 ? 1.72 24.422 4.137 1 96.44 74 TYR A N 1
ATOM 585 C CA . TYR A 1 74 ? 0.669 25.109 4.879 1 96.44 74 TYR A CA 1
ATOM 586 C C . TYR A 1 74 ? -0.059 24.141 5.812 1 96.44 74 TYR A C 1
ATOM 588 O O . TYR A 1 74 ? -0.328 23 5.445 1 96.44 74 TYR A O 1
ATOM 596 N N . THR A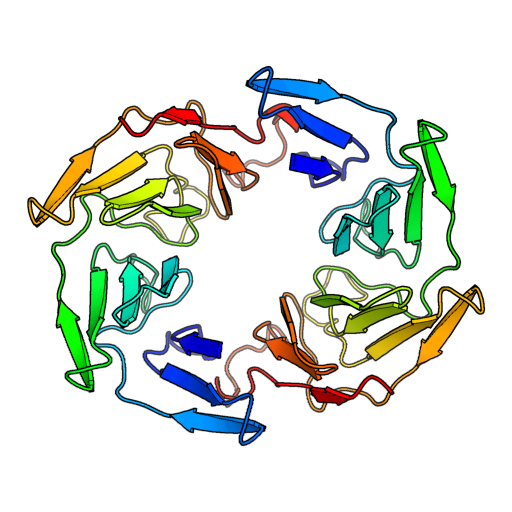 1 75 ? -0.412 24.781 6.973 1 97.19 75 THR A N 1
ATOM 597 C CA . THR A 1 75 ? -1.196 23.984 7.906 1 97.19 75 THR A CA 1
ATOM 598 C C . THR A 1 75 ? -2.668 23.969 7.504 1 97.19 75 THR A C 1
ATOM 600 O O . THR A 1 75 ? -3.246 25.016 7.215 1 97.19 75 THR A O 1
ATOM 603 N N . LEU A 1 76 ? -3.232 22.766 7.477 1 96.81 76 LEU A N 1
ATOM 604 C CA . LEU A 1 76 ? -4.668 22.594 7.285 1 96.81 76 LEU A CA 1
ATOM 605 C C . LEU A 1 76 ? -5.371 22.359 8.617 1 96.81 76 LEU A C 1
ATOM 607 O O . LEU A 1 76 ? -4.727 22.031 9.617 1 96.81 76 LEU A O 1
ATOM 611 N N . PRO A 1 77 ? -6.703 22.578 8.586 1 97.94 77 PRO A N 1
ATOM 612 C CA . PRO A 1 77 ? -7.422 22.219 9.805 1 97.94 77 PRO A CA 1
ATOM 613 C C . PRO A 1 77 ? -7.164 20.781 10.234 1 97.94 77 PRO A C 1
ATOM 615 O O . PRO A 1 77 ? -7.055 19.891 9.391 1 97.94 77 PRO A O 1
ATOM 618 N N . SER A 1 78 ? -7.137 20.578 11.57 1 98.25 78 SER A N 1
ATOM 619 C CA . SER A 1 78 ? -6.824 19.266 12.109 1 98.25 78 SER A CA 1
ATOM 620 C C . SER A 1 78 ? -8.023 18.328 12.016 1 98.25 78 SER A C 1
ATOM 622 O O . SER A 1 78 ? -9.172 18.766 12.125 1 98.25 78 SER A O 1
ATOM 624 N N . MET A 1 79 ? -7.699 17.094 11.836 1 98.19 79 MET A N 1
ATOM 625 C CA . MET A 1 79 ? -8.734 16.078 11.906 1 98.19 79 MET A CA 1
ATOM 626 C C . MET A 1 79 ? -9.391 16.062 13.289 1 98.19 79 MET A C 1
ATOM 628 O O . MET A 1 79 ? -8.82 16.562 14.258 1 98.19 79 MET A O 1
ATOM 632 N N . LYS A 1 80 ? -10.508 15.469 13.297 1 97.62 80 LYS A N 1
ATOM 633 C CA . LYS A 1 80 ? -11.211 15.344 14.57 1 97.62 80 LYS A CA 1
ATOM 634 C C . LYS A 1 80 ? -10.57 14.281 15.453 1 97.62 80 LYS A C 1
ATOM 636 O O . LYS A 1 80 ? -10.531 14.414 16.672 1 97.62 80 LYS A O 1
ATOM 641 N N . THR A 1 81 ? -10.125 13.203 14.938 1 96.19 81 THR A N 1
ATOM 642 C CA . THR A 1 81 ? -9.508 12.078 15.641 1 96.19 81 THR A CA 1
ATOM 643 C C . THR A 1 81 ? -8.062 11.883 15.195 1 96.19 81 THR A C 1
ATOM 645 O O . THR A 1 81 ? -7.785 11.797 13.992 1 96.19 81 THR A O 1
ATOM 648 N N . PRO A 1 82 ? -7.145 11.867 16.188 1 96.31 82 PRO A N 1
ATOM 649 C CA . PRO A 1 82 ? -5.793 11.484 15.781 1 96.31 82 PRO A CA 1
ATOM 650 C C . PRO A 1 82 ? -5.715 10.055 15.242 1 96.31 82 PRO A C 1
ATOM 652 O O . PRO A 1 82 ? -6.402 9.164 15.75 1 96.31 82 PRO A O 1
ATOM 655 N N . ARG A 1 83 ? -4.98 9.867 14.242 1 95.75 83 ARG A N 1
ATOM 656 C CA . ARG A 1 83 ? -4.914 8.523 13.68 1 95.75 83 ARG A CA 1
ATOM 657 C C . ARG A 1 83 ? -3.576 8.289 12.984 1 95.75 83 ARG A C 1
ATOM 659 O O . ARG A 1 83 ? -3.025 9.195 12.359 1 95.75 83 ARG A O 1
ATOM 666 N N . CYS A 1 84 ? -3.113 7.09 13.102 1 94.69 84 CYS A N 1
ATOM 667 C CA . CYS A 1 84 ? -1.945 6.57 12.398 1 94.69 84 CYS A CA 1
ATOM 668 C C . CYS A 1 84 ? -2.264 5.246 11.711 1 94.69 84 CYS A C 1
ATOM 670 O O . CYS A 1 84 ? -3.102 4.48 12.188 1 94.69 84 CYS A O 1
ATOM 672 N N . ASN A 1 85 ? -1.577 5.016 10.5 1 91.94 85 ASN A N 1
ATOM 673 C CA . ASN A 1 85 ? -1.753 3.771 9.766 1 91.94 85 ASN A CA 1
ATOM 674 C C . ASN A 1 85 ? -3.219 3.525 9.414 1 91.94 85 ASN A C 1
ATOM 676 O O . ASN A 1 85 ? -3.76 2.459 9.711 1 91.94 85 ASN A O 1
ATOM 680 N N . PHE A 1 86 ? -3.785 4.48 8.742 1 92.88 86 PHE A N 1
ATOM 681 C CA . PHE A 1 86 ? -5.195 4.508 8.375 1 92.88 86 PHE A CA 1
ATOM 682 C C . PHE A 1 86 ? -5.359 4.625 6.867 1 92.88 86 PHE A C 1
ATOM 684 O O . PHE A 1 86 ? -4.383 4.84 6.145 1 92.88 86 PHE A O 1
ATOM 691 N N . ALA A 1 87 ? -6.559 4.426 6.43 1 93.38 87 ALA A N 1
ATOM 692 C CA . ALA A 1 87 ? -6.867 4.535 5.008 1 93.38 87 ALA A CA 1
ATOM 693 C C . ALA A 1 87 ? -7.348 5.941 4.656 1 93.38 87 ALA A C 1
ATOM 695 O O . ALA A 1 87 ? -7.941 6.625 5.488 1 93.38 87 ALA A O 1
ATOM 696 N N . GLY A 1 88 ? -7.098 6.355 3.453 1 94.06 88 GLY A N 1
ATOM 697 C CA . GLY A 1 88 ? -7.578 7.645 2.986 1 94.06 88 GLY A CA 1
ATOM 698 C C . GLY A 1 88 ? -7.648 7.742 1.474 1 94.06 88 GLY A C 1
ATOM 699 O O . GLY A 1 88 ? -7.129 6.879 0.765 1 94.06 88 GLY A O 1
ATOM 700 N N . ALA A 1 89 ? -8.328 8.75 1.049 1 92.12 89 ALA A N 1
ATOM 701 C CA . ALA A 1 89 ? -8.422 9.047 -0.377 1 92.12 89 ALA A CA 1
ATOM 702 C C . ALA A 1 89 ? -8.766 10.516 -0.604 1 92.12 89 ALA A C 1
ATOM 704 O O . ALA A 1 89 ? -9.43 11.141 0.227 1 92.12 89 ALA A O 1
ATOM 705 N N . LEU A 1 90 ? -8.258 10.93 -1.648 1 88.94 90 LEU A N 1
ATOM 706 C CA . LEU A 1 90 ? -8.641 12.25 -2.127 1 88.94 90 LEU A CA 1
ATOM 707 C C . LEU A 1 90 ? -9.617 12.148 -3.293 1 88.94 90 LEU A C 1
ATOM 709 O O . LEU A 1 90 ? -9.336 11.477 -4.285 1 88.94 90 LEU A O 1
ATOM 713 N N . ILE A 1 91 ? -10.75 12.773 -3.174 1 84.19 91 ILE A N 1
ATOM 714 C CA . ILE A 1 91 ? -11.773 12.836 -4.215 1 84.19 91 ILE A CA 1
ATOM 715 C C . ILE A 1 91 ? -12.141 14.289 -4.488 1 84.19 91 ILE A C 1
ATOM 717 O O . ILE A 1 91 ? -12.867 14.906 -3.709 1 84.19 91 ILE A O 1
ATOM 721 N N . GLY A 1 92 ? -11.68 14.766 -5.688 1 81.44 92 GLY A N 1
ATOM 722 C CA . GLY A 1 92 ? -11.812 16.203 -5.906 1 81.44 92 GLY A CA 1
ATOM 723 C C . GLY A 1 92 ? -11.133 17.031 -4.836 1 81.44 92 GLY A C 1
ATOM 724 O O . GLY A 1 92 ? -9.93 16.891 -4.605 1 81.44 92 GLY A O 1
ATOM 725 N N . ARG A 1 93 ? -11.922 17.922 -4.148 1 86.38 93 ARG A N 1
ATOM 726 C CA . ARG A 1 93 ? -11.344 18.766 -3.115 1 86.38 93 ARG A CA 1
ATOM 727 C C . ARG A 1 93 ? -11.695 18.266 -1.723 1 86.38 93 ARG A C 1
ATOM 729 O O . ARG A 1 93 ? -11.758 19.031 -0.768 1 86.38 93 ARG A O 1
ATOM 736 N N . LYS A 1 94 ? -11.992 16.984 -1.695 1 89.94 94 LYS A N 1
ATOM 737 C CA . LYS A 1 94 ? -12.328 16.359 -0.414 1 89.94 94 LYS A CA 1
ATOM 738 C C . LYS A 1 94 ? -11.328 15.273 -0.046 1 89.94 94 LYS A C 1
ATOM 740 O O . LYS A 1 94 ? -10.859 14.539 -0.916 1 89.94 94 LYS A O 1
ATOM 745 N N . LEU A 1 95 ? -11.055 15.227 1.239 1 93.44 95 LEU A N 1
ATOM 746 C CA . LEU A 1 95 ? -10.211 14.18 1.797 1 93.44 95 LEU A CA 1
ATOM 747 C C . LEU A 1 95 ? -10.992 13.32 2.787 1 93.44 95 LEU A C 1
ATOM 749 O O . LEU A 1 95 ? -11.508 13.828 3.781 1 93.44 95 LEU A O 1
ATOM 753 N N . ILE A 1 96 ? -11.102 12.039 2.48 1 93.19 96 ILE A N 1
ATOM 754 C CA . ILE A 1 96 ? -11.781 11.109 3.383 1 93.19 96 ILE A CA 1
ATOM 755 C C . ILE A 1 96 ? -10.758 10.188 4.043 1 93.19 96 ILE A C 1
ATOM 757 O O . ILE A 1 96 ? -9.836 9.703 3.381 1 93.19 96 ILE A O 1
ATOM 761 N N . VAL A 1 97 ? -10.82 10 5.34 1 95.56 97 VAL A N 1
ATOM 762 C CA . VAL A 1 97 ? -9.93 9.117 6.082 1 95.56 97 VAL A CA 1
ATOM 763 C C . VAL A 1 97 ? -10.75 8.148 6.938 1 95.56 97 VAL A C 1
ATOM 765 O O . VAL A 1 97 ? -11.844 8.492 7.391 1 95.56 97 VAL A O 1
ATOM 768 N N . ALA A 1 98 ? -10.211 6.914 7.148 1 93 98 ALA A N 1
ATOM 769 C CA . ALA A 1 98 ? -10.953 5.887 7.875 1 93 98 ALA A CA 1
ATOM 770 C C . ALA A 1 98 ? -10 4.973 8.648 1 93 98 ALA A C 1
ATOM 772 O O . ALA A 1 98 ? -8.969 4.555 8.125 1 93 98 ALA A O 1
ATOM 773 N N . GLY A 1 99 ? -10.391 4.668 9.867 1 91.38 99 GLY A N 1
ATOM 774 C CA . GLY A 1 99 ? -9.664 3.697 10.672 1 91.38 99 GLY A CA 1
ATOM 775 C C . GLY A 1 99 ? -8.344 4.227 11.195 1 91.38 99 GLY A C 1
ATOM 776 O O . GLY A 1 99 ? -8.234 5.406 11.539 1 91.38 99 GLY A O 1
ATOM 777 N N . GLY A 1 100 ? -7.414 3.303 11.375 1 92.19 100 GLY A N 1
ATOM 778 C CA . GLY A 1 100 ? -6.148 3.629 12.016 1 92.19 100 GLY A CA 1
ATOM 779 C C . GLY A 1 100 ? -6.16 3.412 13.516 1 92.19 100 GLY A C 1
ATOM 780 O O . GLY A 1 100 ? -6.988 2.656 14.031 1 92.19 100 GLY A O 1
ATOM 781 N N . GLY A 1 101 ? -5.117 3.908 14.047 1 91.88 101 GLY A N 1
ATOM 782 C CA . GLY A 1 101 ? -5.004 3.799 15.492 1 91.88 101 GLY A CA 1
ATOM 783 C C . GLY A 1 101 ? -4.715 5.121 16.172 1 91.88 101 GLY A C 1
ATOM 784 O O . GLY A 1 101 ? -3.98 5.957 15.633 1 91.88 101 GLY A O 1
ATOM 785 N N . ASP A 1 102 ? -5.285 5.344 17.297 1 83.69 102 ASP A N 1
ATOM 786 C CA . ASP A 1 102 ? -5.098 6.605 18 1 83.69 102 ASP A CA 1
ATOM 787 C C . ASP A 1 102 ? -4.145 6.43 19.188 1 83.69 102 ASP A C 1
ATOM 789 O O . ASP A 1 102 ? -3.986 7.34 20 1 83.69 102 ASP A O 1
ATOM 793 N N . GLY A 1 103 ? -3.568 5.234 19.359 1 75.81 103 GLY A N 1
ATOM 794 C CA . GLY A 1 103 ? -2.576 4.887 20.359 1 75.81 103 GLY A CA 1
ATOM 795 C C . GLY A 1 103 ? -1.564 3.867 19.875 1 75.81 103 GLY A C 1
ATOM 796 O O . GLY A 1 103 ? -1.74 3.271 18.812 1 75.81 103 GLY A O 1
ATOM 797 N N . PHE A 1 104 ? -0.279 3.928 20.406 1 60.72 104 PHE A N 1
ATOM 798 C CA . PHE A 1 104 ? 0.785 3.049 19.938 1 60.72 104 PHE A CA 1
ATOM 799 C C . PHE A 1 104 ? 0.45 1.591 20.234 1 60.72 104 PHE A C 1
ATOM 801 O O . PHE A 1 104 ? 1.116 0.683 19.734 1 60.72 104 PHE A O 1
ATOM 808 N N . TYR A 1 105 ? -0.744 1.47 20.938 1 56.06 105 TYR A N 1
ATOM 809 C CA . TYR A 1 105 ? -1.008 0.067 21.234 1 56.06 105 TYR A CA 1
ATOM 810 C C . TYR A 1 105 ? -2.068 -0.5 20.297 1 56.06 105 TYR A C 1
ATOM 812 O O . TYR A 1 105 ? -2.959 0.224 19.844 1 56.06 105 TYR A O 1
ATOM 820 N N . PHE A 1 106 ? -1.768 -1.569 19.516 1 55.66 106 PHE A N 1
ATOM 821 C CA . PHE A 1 106 ? -2.672 -2.264 18.609 1 55.66 106 PHE A CA 1
ATOM 822 C C . PHE A 1 106 ? -4.09 -2.283 19.156 1 55.66 106 PHE A C 1
ATOM 824 O O . PHE A 1 106 ? -5.059 -2.346 18.406 1 55.66 106 PHE A O 1
ATOM 831 N N . ASN A 1 107 ? -4.176 -2.055 20.438 1 61.31 107 ASN A N 1
ATOM 832 C CA . ASN A 1 107 ? -5.516 -2.074 21.016 1 61.31 107 ASN A CA 1
ATOM 833 C C . ASN A 1 107 ? -6.25 -0.762 20.766 1 61.31 107 ASN A C 1
ATOM 835 O O . ASN A 1 107 ? -7.332 -0.538 21.312 1 61.31 107 ASN A O 1
ATOM 839 N N . SER A 1 108 ? -5.711 -0.084 19.766 1 80.5 108 SER A N 1
ATOM 840 C CA . SER A 1 108 ? -6.258 1.256 19.578 1 80.5 108 SER A CA 1
ATOM 841 C C . SER A 1 108 ? -6.781 1.443 18.156 1 80.5 108 SER A C 1
ATOM 843 O O . SER A 1 108 ? -6.797 2.562 17.641 1 80.5 108 SER A O 1
ATOM 845 N N . ALA A 1 109 ? -7.32 0.349 17.594 1 87 109 ALA A N 1
ATOM 846 C CA . ALA A 1 109 ? -7.859 0.474 16.25 1 87 109 ALA A CA 1
ATOM 847 C C . ALA A 1 109 ? -9.148 1.286 16.234 1 87 109 ALA A C 1
ATOM 849 O O . ALA A 1 109 ? -9.969 1.169 17.156 1 87 109 ALA A O 1
ATOM 850 N N . LEU A 1 110 ? -9.305 2.08 15.203 1 89.69 110 LEU A N 1
ATOM 851 C CA . LEU A 1 110 ? -10.438 2.988 15.094 1 89.69 110 LEU A CA 1
ATOM 852 C C . LEU A 1 110 ? -11.445 2.48 14.07 1 89.69 110 LEU A C 1
ATOM 854 O O . LEU A 1 110 ? -11.086 1.764 13.141 1 89.69 110 LEU A O 1
ATOM 858 N N . ARG A 1 111 ? -12.672 2.883 14.297 1 88.31 111 ARG A N 1
ATOM 859 C CA . ARG A 1 111 ? -13.695 2.648 13.281 1 88.31 111 ARG A CA 1
ATOM 860 C C . ARG A 1 111 ? -14.188 3.963 12.688 1 88.31 111 ARG A C 1
ATOM 862 O O . ARG A 1 111 ? -15.062 3.969 11.812 1 88.31 111 ARG A O 1
ATOM 869 N N . SER A 1 112 ? -13.703 5.059 13.172 1 92.12 112 SER A N 1
ATOM 870 C CA . SER A 1 112 ? -14.188 6.371 12.773 1 92.12 112 SER A CA 1
ATOM 871 C C . SER A 1 112 ? -13.805 6.691 11.336 1 92.12 112 SER A C 1
ATOM 873 O O . SER A 1 112 ? -12.766 6.246 10.852 1 92.12 112 SER A O 1
ATOM 875 N N . VAL A 1 113 ? -14.695 7.414 10.68 1 93.06 113 VAL A N 1
ATOM 876 C CA . VAL A 1 113 ? -14.508 7.957 9.336 1 93.06 113 VAL A CA 1
ATOM 877 C C . VAL A 1 113 ? -14.781 9.461 9.344 1 93.06 113 VAL A C 1
ATOM 879 O O . VAL A 1 113 ? -15.758 9.914 9.945 1 93.06 113 VAL A O 1
ATOM 882 N N . GLU A 1 114 ? -13.938 10.25 8.758 1 95.19 114 GLU A N 1
ATOM 883 C CA . GLU A 1 114 ? -14.172 11.688 8.656 1 95.19 114 GLU A CA 1
ATOM 884 C C . GLU A 1 114 ? -13.742 12.219 7.289 1 95.19 114 GLU A C 1
ATOM 886 O O . GLU A 1 114 ? -12.961 11.578 6.586 1 95.19 114 GLU A O 1
ATOM 891 N N . ILE A 1 115 ? -14.344 13.297 6.969 1 93.81 115 ILE A N 1
ATOM 892 C CA . ILE A 1 115 ? -14.094 13.883 5.656 1 93.81 115 ILE A CA 1
ATOM 893 C C . ILE A 1 115 ? -13.789 15.367 5.801 1 93.81 115 ILE A C 1
ATOM 895 O O . ILE A 1 115 ? -14.406 16.062 6.609 1 93.81 115 ILE A O 1
ATOM 899 N N . PHE A 1 116 ? -12.812 15.758 5.148 1 95.88 116 PHE A N 1
ATOM 900 C CA . PHE A 1 116 ? -12.484 17.172 5.035 1 95.88 116 PHE A CA 1
ATOM 901 C C . PHE A 1 116 ? -13.07 17.766 3.76 1 95.88 116 PHE A C 1
ATOM 903 O O . PHE A 1 116 ? -12.82 17.266 2.662 1 95.88 116 PHE A O 1
ATOM 910 N N . ASP A 1 117 ? -13.797 18.797 3.92 1 92.25 117 ASP A N 1
ATOM 911 C CA . ASP A 1 117 ? -14.328 19.562 2.789 1 92.25 117 ASP A CA 1
ATOM 912 C C . ASP A 1 117 ? -13.406 20.734 2.445 1 92.25 117 ASP A C 1
ATOM 914 O O . ASP A 1 117 ? -13.367 21.734 3.17 1 92.25 117 ASP A O 1
ATOM 918 N N . GLY A 1 118 ? -12.773 20.641 1.354 1 89.81 118 GLY A N 1
ATOM 919 C CA . GLY A 1 118 ? -11.805 21.656 0.965 1 89.81 118 GLY A CA 1
ATOM 920 C C . GLY A 1 118 ? -12.438 23 0.663 1 89.81 118 GLY A C 1
ATOM 921 O O . GLY A 1 118 ? -11.773 24.031 0.743 1 89.81 118 GLY A O 1
ATOM 922 N N . ASP A 1 119 ? -13.633 23.016 0.229 1 90.31 119 ASP A N 1
ATOM 923 C CA . ASP A 1 119 ? -14.328 24.281 -0.025 1 90.31 119 ASP A CA 1
ATOM 924 C C . ASP A 1 119 ? -14.711 24.969 1.282 1 90.31 119 ASP A C 1
ATOM 926 O O . ASP A 1 119 ? -14.625 26.188 1.391 1 90.31 119 ASP A O 1
ATOM 930 N N . LYS A 1 120 ? -15.047 24.203 2.264 1 93.12 120 LYS A N 1
ATOM 931 C CA . LYS A 1 120 ? -15.492 24.75 3.545 1 93.12 120 LYS A CA 1
ATOM 932 C C . LYS A 1 120 ? -14.32 24.859 4.523 1 93.12 120 LYS A C 1
ATOM 934 O O . LYS A 1 120 ? -14.406 25.594 5.516 1 93.12 120 LYS A O 1
ATOM 939 N N . GLY A 1 121 ? -13.359 24.125 4.254 1 93.56 121 GLY A N 1
ATOM 940 C CA . GLY A 1 121 ? -12.203 24.109 5.133 1 93.56 121 GLY A CA 1
ATOM 941 C C . GLY A 1 121 ? -12.484 23.469 6.484 1 93.56 121 GLY A C 1
ATOM 942 O O . GLY A 1 121 ? -12.023 23.969 7.516 1 93.56 121 GLY A O 1
ATOM 943 N N . GLU A 1 122 ? -13.227 22.422 6.445 1 95.88 122 GLU A N 1
ATOM 944 C CA . GLU A 1 122 ? -13.594 21.797 7.719 1 95.88 122 GLU A CA 1
ATOM 945 C C . GLU A 1 122 ? -13.664 20.281 7.598 1 95.88 122 GLU A C 1
ATOM 947 O O . GLU A 1 122 ? -14 19.75 6.535 1 95.88 122 GLU A O 1
ATOM 952 N N . TRP A 1 123 ? -13.43 19.656 8.742 1 97.44 123 TRP A N 1
ATOM 953 C CA . TRP A 1 123 ? -13.633 18.219 8.883 1 97.44 123 TRP A CA 1
ATOM 954 C C . TRP A 1 123 ? -15.008 17.922 9.469 1 97.44 123 TRP A C 1
ATOM 956 O O . TRP A 1 123 ? -15.477 18.625 10.359 1 97.44 123 TRP A O 1
ATOM 966 N N . ARG A 1 124 ? -15.57 16.906 9.023 1 95.06 124 ARG A N 1
ATOM 967 C CA . ARG A 1 124 ? -16.781 16.406 9.656 1 95.06 124 ARG A CA 1
ATOM 968 C C . ARG A 1 124 ? -16.75 14.883 9.781 1 95.06 124 ARG A C 1
ATOM 970 O O . ARG A 1 124 ? -16.094 14.203 8.984 1 95.06 124 ARG A O 1
ATOM 977 N N . ASN A 1 125 ? -17.516 14.422 10.719 1 94.94 125 ASN A N 1
ATOM 978 C CA . ASN A 1 125 ? -17.609 12.977 10.922 1 94.94 125 ASN A CA 1
ATOM 979 C C . ASN A 1 125 ? -18.609 12.336 9.969 1 94.94 125 ASN A C 1
ATOM 981 O O . ASN A 1 125 ? -19.672 12.914 9.703 1 94.94 125 ASN A O 1
ATOM 985 N N . LEU A 1 126 ? -18.25 11.188 9.492 1 90.56 126 LEU A N 1
ATOM 986 C CA . LEU A 1 126 ? -19.156 10.312 8.781 1 90.56 126 LEU A CA 1
ATOM 987 C C . LEU A 1 126 ? -19.531 9.102 9.633 1 90.56 126 LEU A C 1
ATOM 989 O O . LEU A 1 126 ? -18.969 8.906 10.711 1 90.56 126 LEU A O 1
ATOM 993 N N . PRO A 1 127 ? -20.547 8.352 9.211 1 87.56 127 PRO A N 1
ATOM 994 C CA . PRO A 1 127 ? -20.859 7.145 9.969 1 87.56 127 PRO A CA 1
ATOM 995 C C . PRO A 1 127 ? -19.641 6.23 10.141 1 87.56 127 PRO A C 1
ATOM 997 O O . PRO A 1 127 ? -18.828 6.105 9.227 1 87.56 127 PRO A O 1
ATOM 1000 N N . HIS A 1 128 ? -19.609 5.598 11.258 1 89 128 HIS A N 1
ATOM 1001 C CA . HIS A 1 128 ? -18.5 4.691 11.57 1 89 128 HIS A CA 1
ATOM 1002 C C . HIS A 1 128 ? -18.562 3.438 10.703 1 89 128 HIS A C 1
ATOM 1004 O O . HIS A 1 128 ? -19.641 3.016 10.289 1 89 128 HIS A O 1
ATOM 1010 N N . MET A 1 129 ? -17.406 2.918 10.492 1 85.31 129 MET A N 1
ATOM 1011 C CA . MET A 1 129 ? -17.344 1.573 9.93 1 85.31 129 MET A CA 1
ATOM 1012 C C . MET A 1 129 ? -17.891 0.546 10.906 1 85.31 129 MET A C 1
ATOM 1014 O O . MET A 1 129 ? -17.891 0.773 12.117 1 85.31 129 MET A O 1
ATOM 1018 N N . LYS A 1 130 ? -18.297 -0.558 10.344 1 80.69 130 LYS A N 1
ATOM 1019 C CA . LYS A 1 130 ? -18.812 -1.632 11.188 1 80.69 130 LYS A CA 1
ATOM 1020 C C . LYS A 1 130 ? -17.734 -2.172 12.117 1 80.69 130 LYS A C 1
ATOM 1022 O O . LYS A 1 130 ? -18 -2.508 13.266 1 80.69 130 LYS A O 1
ATOM 1027 N N . TYR A 1 131 ? -16.484 -2.242 11.656 1 80.56 131 TYR A N 1
ATOM 1028 C CA . TYR A 1 131 ? -15.391 -2.809 12.43 1 80.56 131 TYR A CA 1
ATOM 1029 C C . TYR A 1 131 ? -14.211 -1.84 12.5 1 80.56 131 TYR A C 1
ATOM 1031 O O . TYR A 1 131 ? -13.953 -1.104 11.539 1 80.56 131 TYR A O 1
ATOM 1039 N N . ARG A 1 132 ? -13.477 -1.93 13.594 1 85.31 132 ARG A N 1
ATOM 1040 C CA . ARG A 1 132 ? -12.242 -1.168 13.719 1 85.31 132 ARG A CA 1
ATOM 1041 C C . ARG A 1 132 ? -11.156 -1.742 12.82 1 85.31 132 ARG A C 1
ATOM 1043 O O . ARG A 1 132 ? -11.062 -2.959 12.641 1 85.31 132 ARG A O 1
ATOM 1050 N N . ARG A 1 133 ? -10.375 -0.869 12.266 1 85.19 133 ARG A N 1
ATOM 1051 C CA . ARG A 1 133 ? -9.305 -1.335 11.391 1 85.19 133 ARG A CA 1
ATOM 1052 C C . ARG A 1 133 ? -8.047 -0.491 11.57 1 85.19 133 ARG A C 1
ATOM 1054 O O . ARG A 1 133 ? -8.109 0.739 11.531 1 85.19 133 ARG A O 1
ATOM 1061 N N . TYR A 1 134 ? -6.953 -1.229 11.82 1 87.12 134 TYR A N 1
ATOM 1062 C CA . TYR A 1 134 ? -5.617 -0.648 11.844 1 87.12 134 TYR A CA 1
ATOM 1063 C C . TYR A 1 134 ? -4.762 -1.19 10.703 1 87.12 134 TYR A C 1
ATOM 1065 O O . TYR A 1 134 ? -4.746 -2.398 10.453 1 87.12 134 TYR A O 1
ATOM 1073 N N . GLY A 1 135 ? -4.039 -0.289 10.078 1 87.06 135 GLY A N 1
ATOM 1074 C CA . GLY A 1 135 ? -3.211 -0.748 8.977 1 87.06 135 GLY A CA 1
ATOM 1075 C C . GLY A 1 135 ? -4.012 -1.09 7.734 1 87.06 135 GLY A C 1
ATOM 1076 O O . GLY A 1 135 ? -3.627 -1.97 6.961 1 87.06 135 GLY A O 1
ATOM 1077 N N . CYS A 1 136 ? -5.137 -0.394 7.512 1 87.62 136 CYS A N 1
ATOM 1078 C CA . CYS A 1 136 ? -6 -0.641 6.363 1 87.62 136 CYS A CA 1
ATOM 1079 C C . CYS A 1 136 ? -5.633 0.275 5.199 1 87.62 136 CYS A C 1
ATOM 1081 O O . CYS A 1 136 ? -4.84 1.202 5.363 1 87.62 136 CYS A O 1
ATOM 1083 N N . THR A 1 137 ? -6.156 -0.085 4.07 1 90.56 137 THR A N 1
ATOM 1084 C CA . THR A 1 137 ? -6.02 0.719 2.861 1 90.56 137 THR A CA 1
ATOM 1085 C C . THR A 1 137 ? -7.387 1.003 2.246 1 90.56 137 THR A C 1
ATOM 1087 O O . THR A 1 137 ? -8.414 0.586 2.785 1 90.56 137 THR A O 1
ATOM 1090 N N . ALA A 1 138 ? -7.352 1.88 1.16 1 89.38 138 ALA A N 1
ATOM 1091 C CA . ALA A 1 138 ? -8.633 2.197 0.541 1 89.38 138 ALA A CA 1
ATOM 1092 C C . ALA A 1 138 ? -8.484 2.379 -0.968 1 89.38 138 ALA A C 1
ATOM 1094 O O . ALA A 1 138 ? -7.398 2.682 -1.458 1 89.38 138 ALA A O 1
ATOM 1095 N N . VAL A 1 139 ? -9.555 2.107 -1.629 1 86.5 139 VAL A N 1
ATOM 1096 C CA . VAL A 1 139 ? -9.688 2.393 -3.053 1 86.5 139 VAL A CA 1
ATOM 1097 C C . VAL A 1 139 ? -10.914 3.271 -3.293 1 86.5 139 VAL A C 1
ATOM 1099 O O . VAL A 1 139 ? -11.938 3.109 -2.627 1 86.5 139 VAL A O 1
ATOM 1102 N N . THR A 1 140 ? -10.742 4.184 -4.211 1 83.88 140 THR A N 1
ATOM 1103 C CA . THR A 1 140 ? -11.883 5.023 -4.574 1 83.88 140 THR A CA 1
ATOM 1104 C C . THR A 1 140 ? -12.172 4.922 -6.07 1 83.88 140 THR A C 1
ATOM 1106 O O . THR A 1 140 ? -11.25 4.84 -6.883 1 83.88 140 THR A O 1
ATOM 1109 N N . ARG A 1 141 ? -13.414 4.816 -6.312 1 83 141 ARG A N 1
ATOM 1110 C CA . ARG A 1 141 ? -13.906 4.867 -7.688 1 83 141 ARG A CA 1
ATOM 1111 C C . ARG A 1 141 ? -15.391 5.215 -7.73 1 83 141 ARG A C 1
ATOM 1113 O O . ARG A 1 141 ? -16.172 4.727 -6.91 1 83 141 ARG A O 1
ATOM 1120 N N . ASP A 1 142 ? -15.75 6.125 -8.781 1 76.88 142 ASP A N 1
ATOM 1121 C CA . ASP A 1 142 ? -17.156 6.465 -9.016 1 76.88 142 ASP A CA 1
ATOM 1122 C C . ASP A 1 142 ? -17.828 6.93 -7.73 1 76.88 142 ASP A C 1
ATOM 1124 O O . ASP A 1 142 ? -18.922 6.457 -7.391 1 76.88 142 ASP A O 1
ATOM 1128 N N . ARG A 1 143 ? -17.203 7.664 -6.898 1 75.12 143 ARG A N 1
ATOM 1129 C CA . ARG A 1 143 ? -17.703 8.297 -5.684 1 75.12 143 ARG A CA 1
ATOM 1130 C C . ARG A 1 143 ? -17.875 7.281 -4.559 1 75.12 143 ARG A C 1
ATOM 1132 O O . ARG A 1 143 ? -18.703 7.457 -3.672 1 75.12 143 ARG A O 1
ATOM 1139 N N . LEU A 1 144 ? -17.188 6.141 -4.832 1 81.94 144 LEU A N 1
ATOM 1140 C CA . LEU A 1 144 ? -17.172 5.133 -3.779 1 81.94 144 LEU A CA 1
ATOM 1141 C C . LEU A 1 144 ? -15.828 5.133 -3.0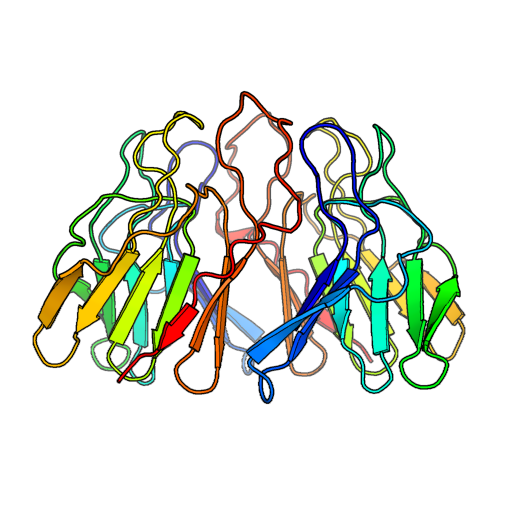59 1 81.94 144 LEU A C 1
ATOM 1143 O O . LEU A 1 144 ? -14.781 5.285 -3.689 1 81.94 144 LEU A O 1
ATOM 1147 N N . PHE A 1 145 ? -15.898 5.07 -1.821 1 86.69 145 PHE A N 1
ATOM 1148 C CA . PHE A 1 145 ? -14.75 4.875 -0.943 1 86.69 145 PHE A CA 1
ATOM 1149 C C . PHE A 1 145 ? -14.844 3.533 -0.224 1 86.69 145 PHE A C 1
ATOM 1151 O O . PHE A 1 145 ? -15.742 3.322 0.594 1 86.69 145 PHE A O 1
ATOM 1158 N N . ILE A 1 146 ? -13.914 2.602 -0.6 1 86 146 ILE A N 1
ATOM 1159 C CA . ILE A 1 146 ? -13.945 1.246 -0.063 1 86 146 ILE A CA 1
ATOM 1160 C C . ILE A 1 146 ? -12.688 0.993 0.771 1 86 146 ILE A C 1
ATOM 1162 O O . ILE A 1 146 ? -11.57 1.047 0.255 1 86 146 ILE A O 1
ATOM 1166 N N . VAL A 1 147 ? -12.852 0.758 2.076 1 88.31 147 VAL A N 1
ATOM 1167 C CA . VAL A 1 147 ? -11.75 0.454 2.977 1 88.31 147 VAL A CA 1
ATOM 1168 C C . VAL A 1 147 ? -11.484 -1.05 2.98 1 88.31 147 VAL A C 1
ATOM 1170 O O . VAL A 1 147 ? -12.414 -1.851 3.088 1 88.31 147 VAL A O 1
ATOM 1173 N N . LEU A 1 148 ? -10.18 -1.386 2.838 1 85.5 148 LEU A N 1
ATOM 1174 C CA . LEU A 1 148 ? -9.789 -2.781 2.676 1 85.5 148 LEU A CA 1
ATOM 1175 C C . LEU A 1 148 ? -8.672 -3.146 3.65 1 85.5 148 LEU A C 1
ATOM 1177 O O . LEU A 1 148 ? -7.762 -2.348 3.881 1 85.5 148 LEU A O 1
ATOM 1181 N N . GLY A 1 149 ? -8.766 -4.379 4.215 1 82.31 149 GLY A N 1
ATOM 1182 C CA . GLY A 1 149 ? -7.691 -4.93 5.02 1 82.31 149 GLY A CA 1
ATOM 1183 C C . GLY A 1 149 ? -7.629 -4.34 6.418 1 82.31 149 GLY A C 1
ATOM 1184 O O . GLY A 1 149 ? -8.641 -3.867 6.941 1 82.31 149 GLY A O 1
ATOM 1185 N N . GLY A 1 150 ? -6.402 -4.562 7.023 1 81.31 150 GLY A N 1
ATOM 1186 C CA . GLY A 1 150 ? -6.148 -4.066 8.367 1 81.31 150 GLY A CA 1
ATOM 1187 C C . GLY A 1 150 ? -6.465 -5.086 9.445 1 81.31 150 GLY A C 1
ATOM 1188 O O . GLY A 1 150 ? -6.965 -6.172 9.156 1 81.31 150 GLY A O 1
ATOM 1189 N N . PHE A 1 151 ? -6.129 -4.621 10.719 1 78.69 151 PHE A N 1
ATOM 1190 C CA . PHE A 1 151 ? -6.32 -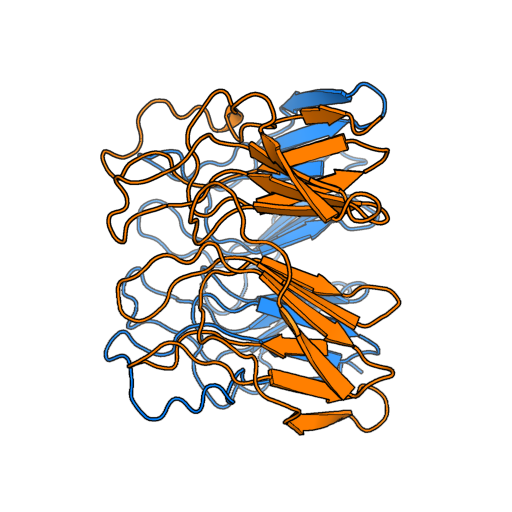5.473 11.883 1 78.69 151 PHE A CA 1
ATOM 1191 C C . PHE A 1 151 ? -7.238 -4.801 12.898 1 78.69 151 PHE A C 1
ATOM 1193 O O . PHE A 1 151 ? -7.262 -3.574 13 1 78.69 151 PHE A O 1
ATOM 1200 N N . ASP A 1 152 ? -8.086 -5.527 13.555 1 72.44 152 ASP A N 1
ATOM 1201 C CA . ASP A 1 152 ? -8.969 -4.98 14.586 1 72.44 152 ASP A CA 1
ATOM 1202 C C . ASP A 1 152 ? -8.258 -4.906 15.938 1 72.44 152 ASP A C 1
ATOM 1204 O O . ASP A 1 152 ? -8.516 -4 16.734 1 72.44 152 ASP A O 1
ATOM 1208 N N . SER A 1 153 ? -7.801 -5.844 16.609 1 58.97 153 SER A N 1
ATOM 1209 C CA . SER A 1 153 ? -7.086 -5.961 17.875 1 58.97 153 SER A CA 1
ATOM 1210 C C . SER A 1 153 ? -6.086 -7.113 17.844 1 58.97 153 SER A C 1
ATOM 1212 O O . SER A 1 153 ? -6.242 -8.055 17.062 1 58.97 153 SER A O 1
ATOM 1214 N N . PRO A 1 154 ? -4.812 -6.918 18.609 1 47.59 154 PRO A N 1
ATOM 1215 C CA . PRO A 1 154 ? -4.008 -8.141 18.688 1 47.59 154 PRO A CA 1
ATOM 1216 C C . PRO A 1 154 ? -4.852 -9.383 18.969 1 47.59 154 PRO A C 1
ATOM 1218 O O . PRO A 1 154 ? -4.316 -10.492 19.047 1 47.59 154 PRO A O 1
ATOM 1221 N N . THR A 1 155 ? -5.637 -9.305 20.156 1 44.06 155 THR A N 1
ATOM 1222 C CA . THR A 1 155 ? -6.301 -10.594 20.266 1 44.06 155 THR A CA 1
ATOM 1223 C C . THR A 1 155 ? -6.875 -11.031 18.922 1 44.06 155 THR A C 1
ATOM 1225 O O . THR A 1 155 ? -7.801 -10.398 18.406 1 44.06 155 THR A O 1
ATOM 1228 N N . VAL A 1 156 ? -6.027 -11.438 18.219 1 39.88 156 VAL A N 1
ATOM 1229 C CA . VAL A 1 156 ? -6.008 -11.773 16.797 1 39.88 156 VAL A CA 1
ATOM 1230 C C . VAL A 1 156 ? -7.414 -12.141 16.328 1 39.88 156 VAL A C 1
ATOM 1232 O O . VAL A 1 156 ? -7.922 -11.586 15.359 1 39.88 156 VAL A O 1
ATOM 1235 N N . ALA A 1 157 ? -7.41 -13.547 16.188 1 38.84 157 ALA A N 1
ATOM 1236 C CA . ALA A 1 157 ? -8 -14.438 15.203 1 38.84 157 ALA A CA 1
ATOM 1237 C C . ALA A 1 157 ? -9.523 -14.398 15.266 1 38.84 157 ALA A C 1
ATOM 1239 O O . ALA A 1 157 ? -10.195 -15.281 14.727 1 38.84 157 ALA A O 1
ATOM 1240 N N . ARG A 1 158 ? -10.039 -13.789 16.312 1 35.44 158 ARG A N 1
ATOM 1241 C CA . ARG A 1 158 ? -11.383 -14.312 16.109 1 35.44 158 ARG A CA 1
ATOM 1242 C C . ARG A 1 158 ? -11.766 -14.25 14.625 1 35.44 158 ARG A C 1
ATOM 1244 O O . ARG A 1 158 ? -11.117 -13.555 13.844 1 35.44 158 ARG A O 1
ATOM 1251 N N . THR A 1 159 ? -13.039 -14.695 14.445 1 35.44 159 THR A N 1
ATOM 1252 C CA . THR A 1 159 ? -13.672 -15 13.172 1 35.44 159 THR A CA 1
ATOM 1253 C C . THR A 1 159 ? -13.531 -13.828 12.203 1 35.44 159 THR A C 1
ATOM 1255 O O . THR A 1 159 ? -14.305 -12.875 12.25 1 35.44 159 THR A O 1
ATOM 1258 N N . ASN A 1 160 ? -12.484 -13.18 12.461 1 36.34 160 ASN A N 1
ATOM 1259 C CA . ASN A 1 160 ? -12.461 -12.055 11.531 1 36.34 160 ASN A CA 1
ATOM 1260 C C . ASN A 1 160 ? -12.68 -12.516 10.094 1 36.34 160 ASN A C 1
ATOM 1262 O O . ASN A 1 160 ? -11.891 -13.297 9.555 1 36.34 160 ASN A O 1
ATOM 1266 N N . ARG A 1 161 ? -13.773 -12.836 9.93 1 34.69 161 ARG A N 1
ATOM 1267 C CA . ARG A 1 161 ? -14.172 -13.062 8.547 1 34.69 161 ARG A CA 1
ATOM 1268 C C . ARG A 1 161 ? -13.367 -12.18 7.59 1 34.69 161 ARG A C 1
ATOM 1270 O O . ARG A 1 161 ? -13.375 -10.953 7.715 1 34.69 161 ARG A O 1
ATOM 1277 N N . MET A 1 162 ? -12.039 -12.633 7.312 1 39.34 162 MET A N 1
ATOM 1278 C CA . MET A 1 162 ? -11.305 -12.172 6.137 1 39.34 162 MET A CA 1
ATOM 1279 C C . MET A 1 162 ? -12.172 -11.258 5.277 1 39.34 162 MET A C 1
ATOM 1281 O O . MET A 1 162 ? -11.664 -10.359 4.602 1 39.34 162 MET A O 1
ATOM 1285 N N . SER A 1 163 ? -13.367 -11.75 5.215 1 40.31 163 SER A N 1
ATOM 1286 C CA . SER A 1 163 ? -14.328 -11.016 4.398 1 40.31 163 SER A CA 1
ATOM 1287 C C . SER A 1 163 ? -14.414 -9.555 4.832 1 40.31 163 SER A C 1
ATOM 1289 O O . SER A 1 163 ? -15.062 -8.742 4.168 1 40.31 163 SER A O 1
ATOM 1291 N N . ASP A 1 164 ? -14.086 -9.492 6.094 1 45.09 164 ASP A N 1
ATOM 1292 C CA . ASP A 1 164 ? -14.422 -8.141 6.531 1 45.09 164 ASP A CA 1
ATOM 1293 C C . ASP A 1 164 ? -13.453 -7.117 5.945 1 45.09 164 ASP A C 1
ATOM 1295 O O . ASP A 1 164 ? -12.688 -6.492 6.684 1 45.09 164 ASP A O 1
ATOM 1299 N N . PHE A 1 165 ? -12.539 -7.562 5.188 1 45.62 165 PHE A N 1
ATOM 1300 C CA . PHE A 1 165 ? -12.141 -6.41 4.387 1 45.62 165 PHE A CA 1
ATOM 1301 C C . PHE A 1 165 ? -13.297 -5.43 4.234 1 45.62 165 PHE A C 1
ATOM 1303 O O . PHE A 1 165 ? -14.273 -5.723 3.543 1 45.62 165 PHE A O 1
ATOM 1310 N N . VAL A 1 166 ? -13.648 -5.039 5.465 1 47.44 166 VAL A N 1
ATOM 1311 C CA . VAL A 1 166 ? -14.734 -4.086 5.656 1 47.44 166 VAL A CA 1
ATOM 1312 C C . VAL A 1 166 ? -14.727 -3.055 4.531 1 47.44 166 VAL A C 1
ATOM 1314 O O . VAL A 1 166 ? -13.711 -2.391 4.297 1 47.44 166 VAL A O 1
ATOM 1317 N N . THR A 1 167 ? -15.312 -3.572 3.598 1 54.94 167 THR A N 1
ATOM 1318 C CA . THR A 1 167 ? -15.617 -2.525 2.629 1 54.94 167 THR A CA 1
ATOM 1319 C C . THR A 1 167 ? -16.578 -1.496 3.227 1 54.94 167 THR A C 1
ATOM 1321 O O . THR A 1 167 ? -17.594 -1.856 3.816 1 54.94 167 THR A O 1
ATOM 1324 N N . PHE A 1 168 ? -16.062 -0.45 3.787 1 48.5 168 PHE A N 1
ATOM 1325 C CA . PHE A 1 168 ? -16.891 0.73 4 1 48.5 168 PHE A CA 1
ATOM 1326 C C . PHE A 1 168 ? -17.016 1.543 2.717 1 48.5 168 PHE A C 1
ATOM 1328 O O . PHE A 1 168 ? -16.016 1.849 2.068 1 48.5 168 PHE A O 1
ATOM 1335 N N . LYS A 1 169 ? -18.344 1.465 2.381 1 60.41 169 LYS A N 1
ATOM 1336 C CA . LYS A 1 169 ? -18.641 2.25 1.186 1 60.41 169 LYS A CA 1
ATOM 1337 C C . LYS A 1 169 ? -19.312 3.57 1.546 1 60.41 169 LYS A C 1
ATOM 1339 O O . LYS A 1 169 ? -20.219 3.602 2.385 1 60.41 169 LYS A O 1
ATOM 1344 N N . PHE A 1 170 ? -18.641 4.609 1.278 1 59.03 170 PHE A N 1
ATOM 1345 C CA . PHE A 1 170 ? -19.266 5.922 1.434 1 59.03 170 PHE A CA 1
ATOM 1346 C C . PHE A 1 170 ? -19.406 6.613 0.085 1 59.03 170 PHE A C 1
ATOM 1348 O O . PHE A 1 170 ? -18.438 6.754 -0.656 1 59.03 170 PHE A O 1
ATOM 1355 N N . GLN A 1 171 ? -20.688 6.758 -0.266 1 59.59 171 GLN A N 1
ATOM 1356 C CA . GLN A 1 171 ? -20.953 7.461 -1.516 1 59.59 171 GLN A CA 1
ATOM 1357 C C . GLN A 1 171 ? -20.828 8.969 -1.336 1 59.59 171 GLN A C 1
ATOM 1359 O O . GLN A 1 171 ? -21.5 9.562 -0.499 1 59.59 171 GLN A O 1
ATOM 1364 N N . MET A 1 172 ? -19.766 9.492 -1.941 1 51.34 172 MET A N 1
ATOM 1365 C CA . MET A 1 172 ? -19.5 10.93 -1.834 1 51.34 172 MET A CA 1
ATOM 1366 C C . MET A 1 172 ? -20.453 11.727 -2.721 1 51.34 172 MET A C 1
ATOM 1368 O O . MET A 1 172 ? -20.688 11.352 -3.871 1 51.34 172 MET A O 1
ATOM 1372 N N . TYR A 1 173 ? -21.484 12.352 -2.25 1 53.06 173 TYR A N 1
ATOM 1373 C CA . TYR A 1 173 ? -22.391 13.18 -3.029 1 53.06 173 TYR A CA 1
ATOM 1374 C C . TYR A 1 173 ? -21.766 14.531 -3.34 1 53.06 173 TYR A C 1
ATOM 1376 O O . TYR A 1 173 ? -20.953 15.031 -2.57 1 53.06 173 TYR A O 1
ATOM 1384 N N . ILE B 1 1 ? -12.203 -4.773 -8.148 1 89.75 1 ILE B N 1
ATOM 1385 C CA . ILE B 1 1 ? -11.203 -4.992 -7.109 1 89.75 1 ILE B CA 1
ATOM 1386 C C . ILE B 1 1 ? -11.141 -6.477 -6.758 1 89.75 1 ILE B C 1
ATOM 1388 O O . ILE B 1 1 ? -12.18 -7.129 -6.602 1 89.75 1 ILE B O 1
ATOM 1392 N N . VAL B 1 2 ? -9.93 -6.922 -6.699 1 92.12 2 VAL B N 1
ATOM 1393 C CA . VAL B 1 2 ? -9.711 -8.297 -6.25 1 92.12 2 VAL B CA 1
ATOM 1394 C C . VAL B 1 2 ? -8.898 -8.289 -4.953 1 92.12 2 VAL B C 1
ATOM 1396 O O . VAL B 1 2 ? -7.836 -7.672 -4.883 1 92.12 2 VAL B O 1
ATOM 1399 N N . VAL B 1 3 ? -9.453 -8.852 -3.949 1 91.19 3 VAL B N 1
ATOM 1400 C CA . VAL B 1 3 ? -8.766 -9.031 -2.676 1 91.19 3 VAL B CA 1
ATOM 1401 C C . VAL B 1 3 ? -8.461 -10.516 -2.465 1 91.19 3 VAL B C 1
ATOM 1403 O O . VAL B 1 3 ? -9.359 -11.352 -2.512 1 91.19 3 VAL B O 1
ATOM 1406 N N . LEU B 1 4 ? -7.25 -10.781 -2.219 1 93 4 LEU B N 1
ATOM 1407 C CA . LEU B 1 4 ? -6.91 -12.203 -2.146 1 93 4 LEU B CA 1
ATOM 1408 C C . LEU B 1 4 ? -5.906 -12.461 -1.03 1 93 4 LEU B C 1
ATOM 1410 O O . LEU B 1 4 ? -5.012 -11.648 -0.791 1 93 4 LEU B O 1
ATOM 1414 N N . GLY B 1 5 ? -6.141 -13.664 -0.406 1 92.19 5 GLY B N 1
ATOM 1415 C CA . GLY B 1 5 ? -5.262 -14.125 0.656 1 92.19 5 GLY B CA 1
ATOM 1416 C C . GLY B 1 5 ? -5.406 -13.328 1.939 1 92.19 5 GLY B C 1
ATOM 1417 O O . GLY B 1 5 ? -6.523 -13.062 2.387 1 92.19 5 GLY B O 1
ATOM 1418 N N . GLY B 1 6 ? -4.281 -13.102 2.607 1 88.38 6 GLY B N 1
ATOM 1419 C CA . GLY B 1 6 ? -4.273 -12.422 3.893 1 88.38 6 GLY B CA 1
ATOM 1420 C C . GLY B 1 6 ? -4.215 -13.375 5.07 1 88.38 6 GLY B C 1
ATOM 1421 O O . GLY B 1 6 ? -3.951 -14.57 4.898 1 88.38 6 GLY B O 1
ATOM 1422 N N . TYR B 1 7 ? -4.355 -12.727 6.152 1 84.12 7 TYR B N 1
ATOM 1423 C CA . TYR B 1 7 ? -4.27 -13.477 7.398 1 84.12 7 TYR B CA 1
ATOM 1424 C C . TYR B 1 7 ? -5.559 -13.344 8.203 1 84.12 7 TYR B C 1
ATOM 1426 O O . TYR B 1 7 ? -5.969 -12.234 8.555 1 84.12 7 TYR B O 1
ATOM 1434 N N . GLY B 1 8 ? -6.176 -14.5 8.484 1 74.69 8 GLY B N 1
ATOM 1435 C CA . GLY B 1 8 ? -7.461 -14.5 9.156 1 74.69 8 GLY B CA 1
ATOM 1436 C C . GLY B 1 8 ? -7.348 -14.656 10.656 1 74.69 8 GLY B C 1
ATOM 1437 O O . GLY B 1 8 ? -8.203 -15.289 11.289 1 74.69 8 GLY B O 1
ATOM 1438 N N . GLY B 1 9 ? -6.266 -14.164 11.25 1 71.25 9 GLY B N 1
ATOM 1439 C CA . GLY B 1 9 ? -6.105 -14.273 12.695 1 71.25 9 GLY B CA 1
ATOM 1440 C C . GLY B 1 9 ? -5.379 -15.539 13.117 1 71.25 9 GLY B C 1
ATOM 1441 O O . GLY B 1 9 ? -4.492 -15.492 13.977 1 71.25 9 GLY B O 1
ATOM 1442 N N . TRP B 1 10 ? -5.75 -16.578 12.469 1 75.25 10 TRP B N 1
ATOM 1443 C CA . TRP B 1 10 ? -5.141 -17.844 12.891 1 75.25 10 TRP B CA 1
ATOM 1444 C C . TRP B 1 10 ? -4.242 -18.406 11.797 1 75.25 10 TRP B C 1
ATOM 1446 O O . TRP B 1 10 ? -3.193 -18.984 12.086 1 75.25 10 TRP B O 1
ATOM 1456 N N . LYS B 1 11 ? -4.758 -18.25 10.656 1 84.19 11 LYS B N 1
ATOM 1457 C CA . LYS B 1 11 ? -3.977 -18.781 9.547 1 84.19 11 LYS B CA 1
ATOM 1458 C C . LYS B 1 11 ? -4.047 -17.875 8.328 1 84.19 11 LYS B C 1
ATOM 1460 O O . LYS B 1 11 ? -4.926 -17.016 8.242 1 84.19 11 LYS B O 1
ATOM 1465 N N . ALA B 1 12 ? -3.08 -18.141 7.469 1 89.88 12 ALA B N 1
ATOM 1466 C CA . ALA B 1 12 ? -3.154 -17.484 6.168 1 89.88 12 ALA B CA 1
ATOM 1467 C C . ALA B 1 12 ? -4.367 -17.953 5.375 1 89.88 12 ALA B C 1
ATOM 1469 O O . ALA B 1 12 ? -4.867 -19.062 5.602 1 89.88 12 ALA B O 1
ATOM 1470 N N . LEU B 1 13 ? -4.832 -17.172 4.461 1 90 13 LEU B N 1
ATOM 1471 C CA . LEU B 1 13 ? -6.02 -17.484 3.676 1 90 13 LEU B CA 1
ATOM 1472 C C . LEU B 1 13 ? -5.668 -17.672 2.203 1 90 13 LEU B C 1
ATOM 1474 O O . LEU B 1 13 ? -4.645 -17.172 1.736 1 90 13 LEU B O 1
ATOM 1478 N N . ASN B 1 14 ? -6.492 -18.422 1.507 1 94.94 14 ASN B N 1
ATOM 1479 C CA . ASN B 1 14 ? -6.367 -18.531 0.058 1 94.94 14 ASN B CA 1
ATOM 1480 C C . ASN B 1 14 ? -7.613 -18.016 -0.654 1 94.94 14 ASN B C 1
ATOM 1482 O O . ASN B 1 14 ? -7.816 -18.297 -1.838 1 94.94 14 ASN B O 1
ATOM 1486 N N . THR B 1 15 ? -8.438 -17.297 0.085 1 92.06 15 THR B N 1
ATOM 1487 C CA . THR B 1 15 ? -9.688 -16.781 -0.453 1 92.06 15 THR B CA 1
ATOM 1488 C C . THR B 1 15 ? -9.422 -15.672 -1.471 1 92.06 15 THR B C 1
ATOM 1490 O O . THR B 1 15 ? -8.414 -14.969 -1.382 1 92.06 15 THR B O 1
ATOM 1493 N N . VAL B 1 16 ? -10.32 -15.617 -2.42 1 93.44 16 VAL B N 1
ATOM 1494 C CA . VAL B 1 16 ? -10.289 -14.555 -3.422 1 93.44 16 VAL B CA 1
ATOM 1495 C C . VAL B 1 16 ? -11.664 -13.898 -3.525 1 93.44 16 VAL B C 1
ATOM 1497 O O . VAL B 1 16 ? -12.648 -14.562 -3.877 1 93.44 16 VAL B O 1
ATOM 1500 N N . GLN B 1 17 ? -11.727 -12.656 -3.238 1 91.12 17 GLN B N 1
ATOM 1501 C CA . GLN B 1 17 ? -12.961 -11.891 -3.33 1 91.12 17 GLN B CA 1
ATOM 1502 C C . GLN B 1 17 ? -12.859 -10.797 -4.395 1 91.12 17 GLN B C 1
ATOM 1504 O O . GLN B 1 17 ? -11.805 -10.172 -4.551 1 91.12 17 GLN B O 1
ATOM 1509 N N . VAL B 1 18 ? -13.945 -10.633 -5.094 1 90.81 18 VAL B N 1
ATOM 1510 C CA . VAL B 1 18 ? -13.984 -9.648 -6.168 1 90.81 18 VAL B CA 1
ATOM 1511 C C . VAL B 1 18 ? -15.125 -8.656 -5.914 1 90.81 18 VAL B C 1
ATOM 1513 O O . VAL B 1 18 ? -16.25 -9.062 -5.609 1 90.81 18 VAL B O 1
ATOM 1516 N N . PHE B 1 19 ? -14.828 -7.41 -5.992 1 88.94 19 PHE B N 1
ATOM 1517 C CA . PHE B 1 19 ? -15.859 -6.379 -5.938 1 88.94 19 PHE B CA 1
ATOM 1518 C C . PHE B 1 19 ? -16.172 -5.855 -7.332 1 88.94 19 PHE B C 1
ATOM 1520 O O . PHE B 1 19 ? -15.281 -5.387 -8.047 1 88.94 19 PHE B O 1
ATOM 1527 N N . ASP B 1 20 ? -17.438 -5.93 -7.691 1 88.38 20 ASP B N 1
ATOM 1528 C CA . ASP B 1 20 ? -17.922 -5.414 -8.969 1 88.38 20 ASP B CA 1
ATOM 1529 C C . ASP B 1 20 ? -18.484 -4 -8.812 1 88.38 20 ASP B C 1
ATOM 1531 O O . ASP B 1 20 ? -19.484 -3.797 -8.125 1 88.38 20 ASP B O 1
ATOM 1535 N N . PHE B 1 21 ? -17.906 -3.014 -9.484 1 86.12 21 PHE B N 1
ATOM 1536 C CA . PHE B 1 21 ? -18.281 -1.618 -9.297 1 86.12 21 PHE B CA 1
ATOM 1537 C C . PHE B 1 21 ? -19.625 -1.331 -9.961 1 86.12 21 PHE B C 1
ATOM 1539 O O . PHE B 1 21 ? -20.266 -0.316 -9.664 1 86.12 21 PHE B O 1
ATOM 1546 N N . VAL B 1 22 ? -20 -2.16 -10.875 1 89.44 22 VAL B N 1
ATOM 1547 C CA . VAL B 1 22 ? -21.281 -1.983 -11.531 1 89.44 22 VAL B CA 1
ATOM 1548 C C . VAL B 1 22 ? -22.406 -2.469 -10.617 1 89.44 22 VAL B C 1
ATOM 1550 O O . VAL B 1 22 ? -23.344 -1.724 -10.328 1 89.44 22 VAL B O 1
ATOM 1553 N N . THR B 1 23 ? -22.25 -3.678 -10.117 1 88.75 23 THR B N 1
ATOM 1554 C CA . THR B 1 23 ? -23.297 -4.234 -9.25 1 88.75 23 THR B CA 1
ATOM 1555 C C . THR B 1 23 ? -23.078 -3.793 -7.801 1 88.75 23 THR B C 1
ATOM 1557 O O . THR B 1 23 ? -23.969 -3.934 -6.969 1 88.75 23 THR B O 1
ATOM 1560 N N . ARG B 1 24 ? -21.859 -3.271 -7.531 1 82.69 24 ARG B N 1
ATOM 1561 C CA . ARG B 1 24 ? -21.453 -2.832 -6.203 1 82.69 24 ARG B CA 1
ATOM 1562 C C . ARG B 1 24 ? -21.609 -3.957 -5.184 1 82.69 24 ARG B C 1
ATOM 1564 O O . ARG B 1 24 ? -22.094 -3.734 -4.074 1 82.69 24 ARG B O 1
ATOM 1571 N N . ARG B 1 25 ? -21.234 -5.137 -5.578 1 85.62 25 ARG B N 1
ATOM 1572 C CA . ARG B 1 25 ? -21.344 -6.312 -4.715 1 85.62 25 ARG B CA 1
ATOM 1573 C C . ARG B 1 25 ? -20.031 -7.094 -4.707 1 85.62 25 ARG B C 1
ATOM 1575 O O . ARG B 1 25 ? -19.297 -7.094 -5.695 1 85.62 25 ARG B O 1
ATOM 1582 N N . TRP B 1 26 ? -19.875 -7.793 -3.555 1 87.56 26 TRP B N 1
ATOM 1583 C CA . TRP B 1 26 ? -18.75 -8.711 -3.406 1 87.56 26 TRP B CA 1
ATOM 1584 C C . TRP B 1 26 ? -19.156 -10.133 -3.803 1 87.56 26 TRP B C 1
ATOM 1586 O O . TRP B 1 26 ? -20.266 -10.57 -3.516 1 87.56 26 TRP B O 1
ATOM 1596 N N . SER B 1 27 ? -18.219 -10.781 -4.422 1 89.75 27 SER B N 1
ATOM 1597 C CA . SER B 1 27 ? -18.359 -12.211 -4.688 1 89.75 27 SER B CA 1
ATOM 1598 C C . SER B 1 27 ? -17.062 -12.961 -4.434 1 89.75 27 SER B C 1
ATOM 1600 O O . SER B 1 27 ? -15.977 -12.359 -4.457 1 89.75 27 SER B O 1
ATOM 1602 N N . VAL B 1 28 ? -17.266 -14.258 -4.094 1 91.56 28 VAL B N 1
ATOM 1603 C CA . VAL B 1 28 ? -16.094 -15.125 -3.918 1 91.56 28 VAL B CA 1
ATOM 1604 C C . VAL B 1 28 ? -15.875 -15.945 -5.184 1 91.56 28 VAL B C 1
ATOM 1606 O O . VAL B 1 28 ? -16.828 -16.5 -5.75 1 91.56 28 VAL B O 1
ATOM 1609 N N . ILE B 1 29 ? -14.633 -15.977 -5.652 1 93.81 29 ILE B N 1
ATOM 1610 C CA . ILE B 1 29 ? -14.32 -16.828 -6.793 1 93.81 29 ILE B CA 1
ATOM 1611 C C . ILE B 1 29 ? -13.367 -17.938 -6.363 1 93.81 29 ILE B C 1
ATOM 1613 O O . ILE B 1 29 ? -13.18 -18.172 -5.168 1 93.81 29 ILE B O 1
ATOM 1617 N N . GLN B 1 30 ? -12.859 -18.703 -7.387 1 97.12 30 GLN B N 1
ATOM 1618 C CA . GLN B 1 30 ? -12.016 -19.844 -7.078 1 97.12 30 GLN B CA 1
ATOM 1619 C C . GLN B 1 30 ? -10.859 -19.438 -6.164 1 97.12 30 GLN B C 1
ATOM 1621 O O . GLN B 1 30 ? -10.211 -18.422 -6.387 1 97.12 30 GLN B O 1
ATOM 1626 N N . TYR B 1 31 ? -10.594 -20.297 -5.176 1 96.88 31 TYR B N 1
ATOM 1627 C CA . TYR B 1 31 ? -9.523 -20.047 -4.211 1 96.88 31 TYR B CA 1
ATOM 1628 C C . TYR B 1 31 ? -8.156 -20.234 -4.852 1 96.88 31 TYR B C 1
ATOM 1630 O O . TYR B 1 31 ? -8.008 -21.016 -5.793 1 96.88 31 TYR B O 1
ATOM 1638 N N . MET B 1 32 ? -7.234 -19.453 -4.355 1 97.75 32 MET B N 1
ATOM 1639 C CA . MET B 1 32 ? -5.855 -19.688 -4.773 1 97.75 32 MET B CA 1
ATOM 1640 C C . MET B 1 32 ? -5.418 -21.109 -4.406 1 97.75 32 MET B C 1
ATOM 1642 O O . MET B 1 32 ? -6 -21.734 -3.518 1 97.75 32 MET B O 1
ATOM 1646 N N . ARG B 1 33 ? -4.383 -21.516 -5.059 1 97.88 33 ARG B N 1
ATOM 1647 C CA . ARG B 1 33 ? -3.844 -22.844 -4.781 1 97.88 33 ARG B CA 1
ATOM 1648 C C . ARG B 1 33 ? -3.107 -22.859 -3.445 1 97.88 33 ARG B C 1
ATOM 1650 O O . ARG B 1 33 ? -3.074 -23.891 -2.768 1 97.88 33 ARG B O 1
ATOM 1657 N N . LYS B 1 34 ? -2.502 -21.812 -3.031 1 97.12 34 LYS B N 1
ATOM 1658 C CA . LYS B 1 34 ? -1.776 -21.703 -1.768 1 97.12 34 LYS B CA 1
ATOM 1659 C C . LYS B 1 34 ? -2.35 -20.594 -0.894 1 97.12 34 LYS B C 1
ATOM 1661 O O . LYS B 1 34 ? -2.754 -19.547 -1.399 1 97.12 34 LYS B O 1
ATOM 1666 N N . ARG B 1 35 ? -2.35 -20.891 0.392 1 95.69 35 ARG B N 1
ATOM 1667 C CA . ARG B 1 35 ? -2.611 -19.812 1.35 1 95.69 35 ARG B CA 1
ATOM 1668 C C . ARG B 1 35 ? -1.411 -18.875 1.471 1 95.69 35 ARG B C 1
ATOM 1670 O O . ARG B 1 35 ? -0.264 -19.328 1.465 1 95.69 35 ARG B O 1
ATOM 1677 N N . ARG B 1 36 ? -1.762 -17.578 1.516 1 95.25 36 ARG B N 1
ATOM 1678 C CA . ARG B 1 36 ? -0.623 -16.672 1.606 1 95.25 36 ARG B CA 1
ATOM 1679 C C . ARG B 1 36 ? -1.044 -15.312 2.17 1 95.25 36 ARG B C 1
ATOM 1681 O O . ARG B 1 36 ? -2.133 -14.82 1.87 1 95.25 36 ARG B O 1
ATOM 1688 N N . TRP B 1 37 ? -0.191 -14.766 2.943 1 92.06 37 TRP B N 1
ATOM 1689 C CA . TRP B 1 37 ? -0.233 -13.352 3.303 1 92.06 37 TRP B CA 1
ATOM 1690 C C . TRP B 1 37 ? 1.103 -12.68 3.012 1 92.06 37 TRP B C 1
ATOM 1692 O O . TRP B 1 37 ? 2.127 -13.352 2.865 1 92.06 37 TRP B O 1
ATOM 1702 N N . GLY B 1 38 ? 1.058 -11.32 2.852 1 92.56 38 GLY B N 1
ATOM 1703 C CA . GLY B 1 38 ? 2.289 -10.609 2.547 1 92.56 38 GLY B CA 1
ATOM 1704 C C . GLY B 1 38 ? 2.844 -10.938 1.174 1 92.56 38 GLY B C 1
ATOM 1705 O O . GLY B 1 38 ? 4.059 -10.914 0.968 1 92.56 38 GLY B O 1
ATOM 1706 N N . ALA B 1 39 ? 1.951 -11.312 0.219 1 96.81 39 ALA B N 1
ATOM 1707 C CA . ALA B 1 39 ? 2.346 -11.648 -1.145 1 96.81 39 ALA B CA 1
ATOM 1708 C C . ALA B 1 39 ? 2.254 -10.438 -2.062 1 96.81 39 ALA B C 1
ATOM 1710 O O . ALA B 1 39 ? 1.7 -9.398 -1.68 1 96.81 39 ALA B O 1
ATOM 1711 N N . PHE B 1 40 ? 2.898 -10.57 -3.168 1 97.31 40 PHE B N 1
ATOM 1712 C CA . PHE B 1 40 ? 2.664 -9.625 -4.254 1 97.31 40 PHE B CA 1
ATOM 1713 C C . PHE B 1 40 ? 1.483 -10.062 -5.109 1 97.31 40 PHE B C 1
ATOM 1715 O O . PHE B 1 40 ? 1.334 -11.25 -5.406 1 97.31 40 PHE B O 1
ATOM 1722 N N . ALA B 1 41 ? 0.682 -9.102 -5.484 1 97.19 41 ALA B N 1
ATOM 1723 C CA . ALA B 1 41 ? -0.416 -9.383 -6.406 1 97.19 41 ALA B CA 1
ATOM 1724 C C . ALA B 1 41 ? -0.658 -8.195 -7.34 1 97.19 41 ALA B C 1
ATOM 1726 O O . ALA B 1 41 ? -0.602 -7.043 -6.914 1 97.19 41 ALA B O 1
ATOM 1727 N N . MET B 1 42 ? -0.958 -8.5 -8.602 1 96 42 MET B N 1
ATOM 1728 C CA . MET B 1 42 ? -1.297 -7.441 -9.555 1 96 42 MET B CA 1
ATOM 1729 C C . MET B 1 42 ? -2.16 -7.984 -10.688 1 96 42 MET B C 1
ATOM 1731 O O . MET B 1 42 ? -1.985 -9.125 -11.117 1 96 42 MET B O 1
ATOM 1735 N N . GLY B 1 43 ? -3.025 -7.16 -11.109 1 94.31 43 GLY B N 1
ATOM 1736 C CA . GLY B 1 43 ? -3.846 -7.5 -12.258 1 94.31 43 GLY B CA 1
ATOM 1737 C C . GLY B 1 43 ? -3.092 -7.418 -13.57 1 94.31 43 GLY B C 1
ATOM 1738 O O . GLY B 1 43 ? -2.223 -6.562 -13.742 1 94.31 43 GLY B O 1
ATOM 1739 N N . THR B 1 44 ? -3.443 -8.336 -14.43 1 90.19 44 THR B N 1
ATOM 1740 C CA . THR B 1 44 ? -2.99 -8.305 -15.82 1 90.19 44 THR B CA 1
ATOM 1741 C C . THR B 1 44 ? -4.176 -8.227 -16.766 1 90.19 44 THR B C 1
ATOM 1743 O O . THR B 1 44 ? -5.332 -8.227 -16.344 1 90.19 44 THR B O 1
ATOM 1746 N N . GLU B 1 45 ? -3.834 -8.062 -18.031 1 87.81 45 GLU B N 1
ATOM 1747 C CA . GLU B 1 45 ? -4.902 -8.07 -19.031 1 87.81 45 GLU B CA 1
ATOM 1748 C C . GLU B 1 45 ? -5.688 -9.375 -18.984 1 87.81 45 GLU B C 1
ATOM 1750 O O . GLU B 1 45 ? -6.879 -9.398 -19.312 1 87.81 45 GLU B O 1
ATOM 1755 N N . HIS B 1 46 ? -5.066 -10.398 -18.516 1 87.94 46 HIS B N 1
ATOM 1756 C CA . HIS B 1 46 ? -5.691 -11.703 -18.641 1 87.94 46 HIS B CA 1
ATOM 1757 C C . HIS B 1 46 ? -6.062 -12.273 -17.281 1 87.94 46 HIS B C 1
ATOM 1759 O O . HIS B 1 46 ? -6.605 -13.375 -17.188 1 87.94 46 HIS B O 1
ATOM 1765 N N . GLY B 1 47 ? -5.746 -11.547 -16.281 1 94.69 47 GLY B N 1
ATOM 1766 C CA . GLY B 1 47 ? -6.047 -12.094 -14.961 1 94.69 47 GLY B CA 1
ATOM 1767 C C . GLY B 1 47 ? -5.234 -11.453 -13.852 1 94.69 47 GLY B C 1
ATOM 1768 O O . GLY B 1 47 ? -4.98 -10.25 -13.875 1 94.69 47 GLY B O 1
ATOM 1769 N N . VAL B 1 48 ? -4.957 -12.273 -12.836 1 96.81 48 VAL B N 1
ATOM 1770 C CA . VAL B 1 48 ? -4.223 -11.781 -11.672 1 96.81 48 VAL B CA 1
ATOM 1771 C C . VAL B 1 48 ? -3.012 -12.68 -11.422 1 96.81 48 VAL B C 1
ATOM 1773 O O . VAL B 1 48 ? -3.127 -13.906 -11.422 1 96.81 48 VAL B O 1
ATOM 1776 N N . VAL B 1 49 ? -1.921 -12.086 -11.258 1 96.88 49 VAL B N 1
ATOM 1777 C CA . VAL B 1 49 ? -0.723 -12.82 -10.867 1 96.88 49 VAL B CA 1
ATOM 1778 C C . VAL B 1 49 ? -0.453 -12.617 -9.383 1 96.88 49 VAL B C 1
ATOM 1780 O O . VAL B 1 49 ? -0.598 -11.508 -8.867 1 96.88 49 VAL B O 1
ATOM 1783 N N . VAL B 1 50 ? -0.086 -13.672 -8.719 1 98 50 VAL B N 1
ATOM 1784 C CA . VAL B 1 50 ? 0.295 -13.633 -7.309 1 98 50 VAL B CA 1
ATOM 1785 C C . VAL B 1 50 ? 1.612 -14.375 -7.105 1 98 50 VAL B C 1
ATOM 1787 O O . VAL B 1 50 ? 1.829 -15.438 -7.691 1 98 50 VAL B O 1
ATOM 1790 N N . ALA B 1 51 ? 2.488 -13.812 -6.285 1 98.25 51 ALA B N 1
ATOM 1791 C CA . ALA B 1 51 ? 3.777 -14.445 -6.031 1 98.25 51 ALA B CA 1
ATOM 1792 C C . ALA B 1 51 ? 4.203 -14.266 -4.574 1 98.25 51 ALA B C 1
ATOM 1794 O O . ALA B 1 51 ? 4.012 -13.195 -3.994 1 98.25 51 ALA B O 1
ATOM 1795 N N . GLY B 1 52 ? 4.797 -15.336 -4.031 1 97.94 52 GLY B N 1
ATOM 1796 C CA . GLY B 1 52 ? 5.406 -15.273 -2.713 1 97.94 52 GLY B CA 1
ATOM 1797 C C . GLY B 1 52 ? 4.387 -15.172 -1.592 1 97.94 52 GLY B C 1
ATOM 1798 O O . GLY B 1 52 ? 3.26 -15.648 -1.728 1 97.94 52 GLY B O 1
ATOM 1799 N N . GLY B 1 53 ? 4.848 -14.695 -0.484 1 96.44 53 GLY B N 1
ATOM 1800 C CA . GLY B 1 53 ? 4.051 -14.602 0.729 1 96.44 53 GLY B CA 1
ATOM 1801 C C . GLY B 1 53 ? 4.453 -15.609 1.785 1 96.44 53 GLY B C 1
ATOM 1802 O O . GLY B 1 53 ? 5.449 -16.328 1.627 1 96.44 53 GLY B O 1
ATOM 1803 N N . CYS B 1 54 ? 3.68 -15.5 2.795 1 93.62 54 CYS B N 1
ATOM 1804 C CA . CYS B 1 54 ? 3.934 -16.391 3.926 1 93.62 54 CYS B CA 1
ATOM 1805 C C . CYS B 1 54 ? 2.721 -17.266 4.219 1 93.62 54 CYS B C 1
ATOM 1807 O O . CYS B 1 54 ? 1.582 -16.828 4.016 1 93.62 54 CYS B O 1
ATOM 1809 N N . ASP B 1 55 ? 3.041 -18.469 4.656 1 92.06 55 ASP B N 1
ATOM 1810 C CA . ASP B 1 55 ? 2.012 -19.406 5.105 1 92.06 55 ASP B CA 1
ATOM 1811 C C . ASP B 1 55 ? 2.492 -20.219 6.309 1 92.06 55 ASP B C 1
ATOM 1813 O O . ASP B 1 55 ? 3.396 -21.047 6.184 1 92.06 55 ASP B O 1
ATOM 1817 N N . GLN B 1 56 ? 1.623 -20.203 7.461 1 79.94 56 GLN B N 1
ATOM 1818 C CA . GLN B 1 56 ? 1.845 -21.016 8.648 1 79.94 56 GLN B CA 1
ATOM 1819 C C . GLN B 1 56 ? 3.334 -21.188 8.938 1 79.94 56 GLN B C 1
ATOM 1821 O O . GLN B 1 56 ? 3.828 -22.312 9.07 1 79.94 56 GLN B O 1
ATOM 1826 N N . GLY B 1 57 ? 4.07 -20.156 8.992 1 77.88 57 GLY B N 1
ATOM 1827 C CA . GLY B 1 57 ? 5.465 -20.188 9.406 1 77.88 57 GLY B CA 1
ATOM 1828 C C . GLY B 1 57 ? 6.426 -20.391 8.25 1 77.88 57 GLY B C 1
ATOM 1829 O O . GLY B 1 57 ? 7.637 -20.5 8.453 1 77.88 57 GLY B O 1
ATOM 1830 N N . SER B 1 58 ? 5.93 -20.594 7.148 1 89.69 58 SER B N 1
ATOM 1831 C CA . SER B 1 58 ? 6.812 -20.734 5.996 1 89.69 58 SER B CA 1
ATOM 1832 C C . SER B 1 58 ? 6.711 -19.531 5.07 1 89.69 58 SER B C 1
ATOM 1834 O O . SER B 1 58 ? 5.645 -18.922 4.938 1 89.69 58 SER B O 1
ATOM 1836 N N . VAL B 1 59 ? 7.852 -19.234 4.477 1 95.19 59 VAL B N 1
ATOM 1837 C CA . VAL B 1 59 ? 7.898 -18.219 3.434 1 95.19 59 VAL B CA 1
ATOM 1838 C C . VAL B 1 59 ? 7.863 -18.891 2.059 1 95.19 59 VAL B C 1
ATOM 1840 O O . VAL B 1 59 ? 8.57 -19.875 1.821 1 95.19 59 VAL B O 1
ATOM 1843 N N . LEU B 1 60 ? 7.074 -18.375 1.163 1 96.56 60 LEU B N 1
ATOM 1844 C CA . LEU B 1 60 ? 6.77 -19.062 -0.09 1 96.56 60 LEU B CA 1
ATOM 1845 C C . LEU B 1 60 ? 7.613 -18.5 -1.231 1 96.56 60 LEU B C 1
ATOM 1847 O O . LEU B 1 60 ? 7.879 -17.297 -1.285 1 96.56 60 LEU B O 1
ATOM 1851 N N . ARG B 1 61 ? 7.926 -19.344 -2.16 1 97.31 61 ARG B N 1
ATOM 1852 C CA . ARG B 1 61 ? 8.523 -18.922 -3.424 1 97.31 61 ARG B CA 1
ATOM 1853 C C . ARG B 1 61 ? 7.547 -19.109 -4.578 1 97.31 61 ARG B C 1
ATOM 1855 O O . ARG B 1 61 ? 7.836 -18.703 -5.711 1 97.31 61 ARG B O 1
ATOM 1862 N N . SER B 1 62 ? 6.465 -19.75 -4.293 1 97.81 62 SER B N 1
ATOM 1863 C CA . SER B 1 62 ? 5.523 -20.109 -5.344 1 97.81 62 SER B CA 1
ATOM 1864 C C . SER B 1 62 ? 4.852 -18.875 -5.941 1 97.81 62 SER B C 1
ATOM 1866 O O . SER B 1 62 ? 4.75 -17.844 -5.285 1 97.81 62 SER B O 1
ATOM 1868 N N . ALA B 1 63 ? 4.418 -19 -7.172 1 98 63 ALA B N 1
ATOM 1869 C CA . ALA B 1 63 ? 3.629 -18 -7.902 1 98 63 ALA B CA 1
ATOM 1870 C C . ALA B 1 63 ? 2.48 -18.672 -8.656 1 98 63 ALA B C 1
ATOM 1872 O O . ALA B 1 63 ? 2.582 -19.828 -9.062 1 98 63 ALA B O 1
ATOM 1873 N N . GLU B 1 64 ? 1.446 -17.938 -8.844 1 97.75 64 GLU B N 1
ATOM 1874 C CA . GLU B 1 64 ? 0.306 -18.469 -9.578 1 97.75 64 GLU B CA 1
ATOM 1875 C C . GLU B 1 64 ? -0.428 -17.375 -10.336 1 97.75 64 GLU B C 1
ATOM 1877 O O . GLU B 1 64 ? -0.286 -16.188 -10.016 1 97.75 64 GLU B O 1
ATOM 1882 N N . LEU B 1 65 ? -1.102 -17.797 -11.383 1 96.44 65 LEU B N 1
ATOM 1883 C CA . LEU B 1 65 ? -1.854 -16.906 -12.273 1 96.44 65 LEU B CA 1
ATOM 1884 C C . LEU B 1 65 ? -3.309 -17.359 -12.375 1 96.44 65 LEU B C 1
ATOM 1886 O O . LEU B 1 65 ? -3.588 -18.516 -12.648 1 96.44 65 LEU B O 1
ATOM 1890 N N . TYR B 1 66 ? -4.133 -16.469 -12.062 1 98.06 66 TYR B N 1
ATOM 1891 C CA . TYR B 1 66 ? -5.543 -16.703 -12.352 1 98.06 66 TYR B CA 1
ATOM 1892 C C . TYR B 1 66 ? -5.887 -16.281 -13.773 1 98.06 66 TYR B C 1
ATOM 1894 O O . TYR B 1 66 ? -5.676 -15.133 -14.164 1 98.06 66 TYR B O 1
ATOM 1902 N N . SER B 1 67 ? -6.516 -17.203 -14.5 1 96.94 67 SER B N 1
ATOM 1903 C CA . SER B 1 67 ? -7.004 -16.906 -15.836 1 96.94 67 SER B CA 1
ATOM 1904 C C . SER B 1 67 ? -8.484 -16.531 -15.812 1 96.94 67 SER B C 1
ATOM 1906 O O . SER B 1 67 ? -9.328 -17.344 -15.461 1 96.94 67 SER B O 1
ATOM 1908 N N . VAL B 1 68 ? -8.711 -15.328 -16.234 1 94.81 68 VAL B N 1
ATOM 1909 C CA . VAL B 1 68 ? -10.109 -14.891 -16.266 1 94.81 68 VAL B CA 1
ATOM 1910 C C . VAL B 1 68 ? -10.867 -15.711 -17.312 1 94.81 68 VAL B C 1
ATOM 1912 O O . VAL B 1 68 ? -12.039 -16.047 -17.109 1 94.81 68 VAL B O 1
ATOM 1915 N N . ARG B 1 69 ? -10.234 -15.977 -18.422 1 95.06 69 ARG B N 1
ATOM 1916 C CA . ARG B 1 69 ? -10.852 -16.75 -19.484 1 95.06 69 ARG B CA 1
ATOM 1917 C C . ARG B 1 69 ? -11.172 -18.172 -19.016 1 95.06 69 ARG B C 1
ATOM 1919 O O . ARG B 1 69 ? 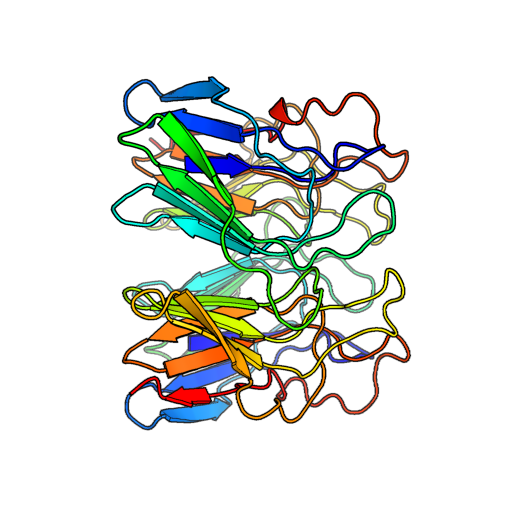-12.266 -18.672 -19.266 1 95.06 69 ARG B O 1
ATOM 1926 N N . ARG B 1 70 ? -10.273 -18.766 -18.344 1 96.56 70 ARG B N 1
ATOM 1927 C CA . ARG B 1 70 ? -10.43 -20.156 -17.938 1 96.56 70 ARG B CA 1
ATOM 1928 C C . ARG B 1 70 ? -11.023 -20.25 -16.531 1 96.56 70 ARG B C 1
ATOM 1930 O O . ARG B 1 70 ? -11.414 -21.344 -16.094 1 96.56 70 ARG B O 1
ATOM 1937 N N . LYS B 1 71 ? -11.109 -19.219 -15.883 1 96.31 71 LYS B N 1
ATOM 1938 C CA . LYS B 1 71 ? -11.68 -19.109 -14.539 1 96.31 71 LYS B CA 1
ATOM 1939 C C . LYS B 1 71 ? -11.008 -20.078 -13.578 1 96.31 71 LYS B C 1
ATOM 1941 O O . LYS B 1 71 ? -11.688 -20.797 -12.836 1 96.31 71 LYS B O 1
ATOM 1946 N N . THR B 1 72 ? -9.703 -20.109 -13.609 1 97.38 72 THR B N 1
ATOM 1947 C CA . THR B 1 72 ? -8.953 -21 -12.727 1 97.38 72 THR B CA 1
ATOM 1948 C C . THR B 1 72 ? -7.535 -20.469 -12.5 1 97.38 72 THR B C 1
ATOM 1950 O O . THR B 1 72 ? -7.086 -19.562 -13.211 1 97.38 72 THR B O 1
ATOM 1953 N N . TRP B 1 73 ? -6.867 -21.094 -11.484 1 98 73 TRP B N 1
ATOM 1954 C CA . TRP B 1 73 ? -5.492 -20.734 -11.148 1 98 73 TRP B CA 1
ATOM 1955 C C . TRP B 1 73 ? -4.504 -21.703 -11.789 1 98 73 TRP B C 1
ATOM 1957 O O . TRP B 1 73 ? -4.723 -22.906 -11.773 1 98 73 TRP B O 1
ATOM 1967 N N . TYR B 1 74 ? -3.455 -21.109 -12.25 1 96.38 74 TYR B N 1
ATOM 1968 C CA . TYR B 1 74 ? -2.334 -21.891 -12.773 1 96.38 74 TYR B CA 1
ATOM 1969 C C . TYR B 1 74 ? -1.063 -21.609 -11.977 1 96.38 74 TYR B C 1
ATOM 1971 O O . TYR B 1 74 ? -0.792 -20.469 -11.609 1 96.38 74 TYR B O 1
ATOM 1979 N N . THR B 1 75 ? -0.324 -22.75 -11.859 1 97.19 75 THR B N 1
ATOM 1980 C CA . THR B 1 75 ? 0.961 -22.578 -11.188 1 97.19 75 THR B CA 1
ATOM 1981 C C . THR B 1 75 ? 2.004 -22.031 -12.156 1 97.19 75 THR B C 1
ATOM 1983 O O . THR B 1 75 ? 2.139 -22.516 -13.281 1 97.19 75 THR B O 1
ATOM 1986 N N . LEU B 1 76 ? 2.709 -20.984 -11.695 1 96.75 76 LEU B N 1
ATOM 1987 C CA . LEU B 1 76 ? 3.857 -20.453 -12.422 1 96.75 76 LEU B CA 1
ATOM 1988 C C . LEU B 1 76 ? 5.16 -20.984 -11.828 1 96.75 76 LEU B C 1
ATOM 1990 O O . LEU B 1 76 ? 5.18 -21.5 -10.711 1 96.75 76 LEU B O 1
ATOM 1994 N N . PRO B 1 77 ? 6.219 -20.859 -12.664 1 97.94 77 PRO B N 1
ATOM 1995 C CA . PRO B 1 77 ? 7.508 -21.219 -12.07 1 97.94 77 PRO B CA 1
ATOM 1996 C C . PRO B 1 77 ? 7.793 -20.453 -10.773 1 97.94 77 PRO B C 1
ATOM 1998 O O . PRO B 1 77 ? 7.457 -19.281 -10.664 1 97.94 77 PRO B O 1
ATOM 2001 N N . SER B 1 78 ? 8.477 -21.156 -9.844 1 98.25 78 SER B N 1
ATOM 2002 C CA . SER B 1 78 ? 8.734 -20.562 -8.531 1 98.25 78 SER B CA 1
ATOM 2003 C C . SER B 1 78 ? 9.883 -19.562 -8.602 1 98.25 78 SER B C 1
ATOM 2005 O O . SER B 1 78 ? 10.82 -19.734 -9.383 1 98.25 78 SER B O 1
ATOM 2007 N N . MET B 1 79 ? 9.773 -18.594 -7.77 1 98.12 79 MET B N 1
ATOM 2008 C CA . MET B 1 79 ? 10.891 -17.672 -7.594 1 98.12 79 MET B CA 1
ATOM 2009 C C . MET B 1 79 ? 12.133 -18.406 -7.098 1 98.12 79 MET B C 1
ATOM 2011 O O . MET B 1 79 ? 12.031 -19.5 -6.555 1 98.12 79 MET B O 1
ATOM 2015 N N . LYS B 1 80 ? 13.203 -17.75 -7.273 1 97.62 80 LYS B N 1
ATOM 2016 C CA . LYS B 1 80 ? 14.461 -18.312 -6.785 1 97.62 80 LYS B CA 1
ATOM 2017 C C . LYS B 1 80 ? 14.562 -18.188 -5.27 1 97.62 80 LYS B C 1
ATOM 2019 O O . LYS B 1 80 ? 15.102 -19.078 -4.605 1 97.62 80 LYS B O 1
ATOM 2024 N N . THR B 1 81 ? 14.156 -17.156 -4.68 1 96.25 81 THR B N 1
ATOM 2025 C CA . THR B 1 81 ? 14.211 -16.875 -3.25 1 96.25 81 THR B CA 1
ATOM 2026 C C . THR B 1 81 ? 12.812 -16.734 -2.666 1 96.25 81 THR B C 1
ATOM 2028 O O . THR B 1 81 ? 11.992 -15.969 -3.18 1 96.25 81 THR B O 1
ATOM 2031 N N . PRO B 1 82 ? 12.531 -17.531 -1.603 1 96.38 82 PRO B N 1
ATOM 2032 C CA . PRO B 1 82 ? 11.266 -17.25 -0.926 1 96.38 82 PRO B CA 1
ATOM 2033 C C . PRO B 1 82 ? 11.211 -15.859 -0.306 1 96.38 82 PRO B C 1
ATOM 2035 O O . PRO B 1 82 ? 12.219 -15.375 0.209 1 96.38 82 PRO B O 1
ATOM 2038 N N . ARG B 1 83 ? 10.125 -15.234 -0.409 1 95.81 83 ARG B N 1
ATOM 2039 C CA . ARG B 1 83 ? 10.047 -13.883 0.136 1 95.81 83 ARG B CA 1
ATOM 2040 C C . ARG B 1 83 ? 8.617 -13.539 0.542 1 95.81 83 ARG B C 1
ATOM 2042 O O . ARG B 1 83 ? 7.664 -13.93 -0.129 1 95.81 83 ARG B O 1
ATOM 2049 N N . CYS B 1 84 ? 8.523 -12.797 1.597 1 94.69 84 CYS B N 1
ATOM 2050 C CA . CYS B 1 84 ? 7.289 -12.195 2.092 1 94.69 84 CYS B CA 1
ATOM 2051 C C . CYS B 1 84 ? 7.477 -10.711 2.361 1 94.69 84 CYS B C 1
ATOM 2053 O O . CYS B 1 84 ? 8.57 -10.273 2.721 1 94.69 84 CYS B O 1
ATOM 2055 N N . ASN B 1 85 ? 6.34 -9.914 2.133 1 91.94 85 ASN B N 1
ATOM 2056 C CA . ASN B 1 85 ? 6.363 -8.484 2.387 1 91.94 85 ASN B CA 1
ATOM 2057 C C . ASN B 1 85 ? 7.477 -7.793 1.604 1 91.94 85 ASN B C 1
ATOM 2059 O O . ASN B 1 85 ? 8.289 -7.066 2.18 1 91.94 85 ASN B O 1
ATOM 2063 N N . PHE B 1 86 ? 7.434 -7.969 0.317 1 92.88 86 PHE B N 1
ATOM 2064 C CA . PHE B 1 86 ? 8.43 -7.477 -0.622 1 92.88 86 PHE B CA 1
ATOM 2065 C C . PHE B 1 86 ? 7.793 -6.578 -1.673 1 92.88 86 PHE B C 1
ATOM 2067 O O . PHE B 1 86 ? 6.566 -6.484 -1.752 1 92.88 86 PHE B O 1
ATOM 2074 N N . ALA B 1 87 ? 8.617 -5.914 -2.408 1 93.31 87 ALA B N 1
ATOM 2075 C CA . ALA B 1 87 ? 8.141 -5.035 -3.475 1 93.31 87 ALA B CA 1
ATOM 2076 C C . ALA B 1 87 ? 8.094 -5.77 -4.809 1 93.31 87 ALA B C 1
ATOM 2078 O O . ALA B 1 87 ? 8.875 -6.695 -5.043 1 93.31 87 ALA B O 1
ATOM 2079 N N . GLY B 1 88 ? 7.215 -5.367 -5.656 1 94.19 88 GLY B N 1
ATOM 2080 C CA . GLY B 1 88 ? 7.129 -5.945 -6.988 1 94.19 88 GLY B CA 1
ATOM 2081 C C . GLY B 1 88 ? 6.418 -5.051 -7.984 1 94.19 88 GLY B C 1
ATOM 2082 O O . GLY B 1 88 ? 5.801 -4.055 -7.602 1 94.19 88 GLY B O 1
ATOM 2083 N N . ALA B 1 89 ? 6.574 -5.402 -9.203 1 92.12 89 ALA B N 1
ATOM 2084 C CA . ALA B 1 89 ? 5.883 -4.707 -10.289 1 92.12 89 ALA B CA 1
ATOM 2085 C C . ALA B 1 89 ? 5.766 -5.598 -11.523 1 92.12 89 ALA B C 1
ATOM 2087 O O . ALA B 1 89 ? 6.609 -6.469 -11.75 1 92.12 89 ALA B O 1
ATOM 2088 N N . LEU B 1 90 ? 4.73 -5.336 -12.156 1 88.94 90 LEU B N 1
ATOM 2089 C CA . LEU B 1 90 ? 4.543 -5.953 -13.469 1 88.94 90 LEU B CA 1
ATOM 2090 C C . LEU B 1 90 ? 4.805 -4.949 -14.586 1 88.94 90 LEU B C 1
ATOM 2092 O O . LEU B 1 90 ? 4.207 -3.869 -14.609 1 88.94 90 LEU B O 1
ATOM 2096 N N . ILE B 1 91 ? 5.699 -5.27 -15.469 1 84.06 91 ILE B N 1
ATOM 2097 C CA . ILE B 1 91 ? 6.02 -4.457 -16.641 1 84.06 91 ILE B CA 1
ATOM 2098 C C . ILE B 1 91 ? 5.91 -5.309 -17.906 1 84.06 91 ILE B C 1
ATOM 2100 O O . ILE B 1 91 ? 6.793 -6.121 -18.188 1 84.06 91 ILE B O 1
ATOM 2104 N N . GLY B 1 92 ? 4.816 -5.008 -18.688 1 81.69 92 GLY B N 1
ATOM 2105 C CA . GLY B 1 92 ? 4.539 -5.922 -19.781 1 81.69 92 GLY B CA 1
ATOM 2106 C C . GLY B 1 92 ? 4.336 -7.355 -19.328 1 81.69 92 GLY B C 1
ATOM 2107 O O . GLY B 1 92 ? 3.471 -7.633 -18.5 1 81.69 92 GLY B O 1
ATOM 2108 N N . ARG B 1 93 ? 5.164 -8.297 -19.875 1 86.38 93 ARG B N 1
ATOM 2109 C CA . ARG B 1 93 ? 5.027 -9.703 -19.516 1 86.38 93 ARG B CA 1
ATOM 2110 C C . ARG B 1 93 ? 6.121 -10.125 -18.531 1 86.38 93 ARG B C 1
ATOM 2112 O O . ARG B 1 93 ? 6.496 -11.297 -18.484 1 86.38 93 ARG B O 1
ATOM 2119 N N . LYS B 1 94 ? 6.641 -9.125 -17.875 1 89.94 94 LYS B N 1
ATOM 2120 C CA . LYS B 1 94 ? 7.691 -9.398 -16.891 1 89.94 94 LYS B CA 1
ATOM 2121 C C . LYS B 1 94 ? 7.246 -9.016 -15.484 1 89.94 94 LYS B C 1
ATOM 2123 O O . LYS B 1 94 ? 6.559 -8.008 -15.305 1 89.94 94 LYS B O 1
ATOM 2128 N N . LEU B 1 95 ? 7.676 -9.844 -14.555 1 93.44 95 LEU B N 1
ATOM 2129 C CA . LEU B 1 95 ? 7.449 -9.578 -13.141 1 93.44 95 LEU B CA 1
ATOM 2130 C C . LEU B 1 95 ? 8.773 -9.406 -12.398 1 93.44 95 LEU B C 1
ATOM 2132 O O . LEU B 1 95 ? 9.609 -10.312 -12.398 1 93.44 95 LEU B O 1
ATOM 2136 N N . ILE B 1 96 ? 8.969 -8.219 -11.836 1 93.25 96 ILE B N 1
ATOM 2137 C CA . ILE B 1 96 ? 10.172 -7.961 -11.055 1 93.25 96 ILE B CA 1
ATOM 2138 C C . ILE B 1 96 ? 9.82 -7.887 -9.57 1 93.25 96 ILE B C 1
ATOM 2140 O O . ILE B 1 96 ? 8.812 -7.285 -9.195 1 93.25 96 ILE B O 1
ATOM 2144 N N . VAL B 1 97 ? 10.562 -8.562 -8.703 1 95.62 97 VAL B N 1
ATOM 2145 C CA . VAL B 1 97 ? 10.352 -8.547 -7.262 1 95.62 97 VAL B CA 1
ATOM 2146 C C . VAL B 1 97 ? 11.664 -8.203 -6.551 1 95.62 97 VAL B C 1
ATOM 2148 O O . VAL B 1 97 ? 12.75 -8.523 -7.043 1 95.62 97 VAL B O 1
ATOM 2151 N N . ALA B 1 98 ? 11.555 -7.508 -5.379 1 93 98 ALA B N 1
ATOM 2152 C CA . ALA B 1 98 ? 12.75 -7.051 -4.668 1 93 98 ALA B CA 1
ATOM 2153 C C . ALA B 1 98 ? 12.516 -7.035 -3.162 1 93 98 ALA B C 1
ATOM 2155 O O . ALA B 1 98 ? 11.461 -6.594 -2.695 1 93 98 ALA B O 1
ATOM 2156 N N . GLY B 1 99 ? 13.508 -7.488 -2.438 1 91.44 99 GLY B N 1
ATOM 2157 C CA . GLY B 1 99 ? 13.484 -7.406 -0.986 1 91.44 99 GLY B CA 1
ATOM 2158 C C . GLY B 1 99 ? 12.531 -8.398 -0.347 1 91.44 99 GLY B C 1
ATOM 2159 O O . GLY B 1 99 ? 12.375 -9.516 -0.838 1 91.44 99 GLY B O 1
ATOM 2160 N N . GLY B 1 100 ? 12.016 -8.008 0.817 1 92.25 100 GLY B N 1
ATOM 2161 C CA . GLY B 1 100 ? 11.211 -8.906 1.622 1 92.25 100 GLY B CA 1
ATOM 2162 C C . GLY B 1 100 ? 12.016 -9.688 2.641 1 92.25 100 GLY B C 1
ATOM 2163 O O . GLY B 1 100 ? 13.117 -9.281 3.012 1 92.25 100 GLY B O 1
ATOM 2164 N N . GLY B 1 101 ? 11.32 -10.602 3.164 1 91.81 101 GLY B N 1
ATOM 2165 C CA . GLY B 1 101 ? 11.969 -11.453 4.145 1 91.81 101 GLY B CA 1
ATOM 2166 C C . GLY B 1 101 ? 11.812 -12.938 3.855 1 91.81 101 GLY B C 1
ATOM 2167 O O . GLY B 1 101 ? 10.758 -13.367 3.379 1 91.81 101 GLY B O 1
ATOM 2168 N N . ASP B 1 102 ? 12.805 -13.695 4.09 1 83.25 102 ASP B N 1
ATOM 2169 C CA . ASP B 1 102 ? 12.766 -15.125 3.805 1 83.25 102 ASP B CA 1
ATOM 2170 C C . ASP B 1 102 ? 12.586 -15.938 5.086 1 83.25 102 ASP B C 1
ATOM 2172 O O . ASP B 1 102 ? 12.688 -17.156 5.07 1 83.25 102 ASP B O 1
ATOM 2176 N N . GLY B 1 103 ? 12.422 -15.273 6.23 1 75.19 103 GLY B N 1
ATOM 2177 C CA . GLY B 1 103 ? 12.164 -15.852 7.543 1 75.19 103 GLY B CA 1
ATOM 2178 C C . GLY B 1 103 ? 11.266 -14.977 8.406 1 75.19 103 GLY B C 1
ATOM 2179 O O . GLY B 1 103 ? 10.977 -13.836 8.055 1 75.19 103 GLY B O 1
ATOM 2180 N N . PHE B 1 104 ? 10.469 -15.625 9.359 1 60.47 104 PHE B N 1
ATOM 2181 C CA . PHE B 1 104 ? 9.5 -14.891 10.164 1 60.47 104 PHE B CA 1
ATOM 2182 C C . PHE B 1 104 ? 10.203 -13.891 11.078 1 60.47 104 PHE B C 1
ATOM 2184 O O . PHE B 1 104 ? 9.562 -13.016 11.656 1 60.47 104 PHE B O 1
ATOM 2191 N N . TYR B 1 105 ? 11.586 -14.008 10.984 1 56.03 105 TYR B N 1
ATOM 2192 C CA . TYR B 1 105 ? 12.219 -13.07 11.914 1 56.03 105 TYR B CA 1
ATOM 2193 C C . TYR B 1 105 ? 12.742 -11.844 11.18 1 56.03 105 TYR B C 1
ATOM 2195 O O . TYR B 1 105 ? 13.133 -11.93 10.008 1 56.03 105 TYR B O 1
ATOM 2203 N N . PHE B 1 106 ? 12.305 -10.602 11.547 1 55.81 106 PHE B N 1
ATOM 2204 C CA . PHE B 1 106 ? 12.75 -9.32 11.008 1 55.81 106 PHE B CA 1
ATOM 2205 C C . PHE B 1 106 ? 14.227 -9.375 10.633 1 55.81 106 PHE B C 1
ATOM 2207 O O . PHE B 1 106 ? 14.68 -8.648 9.742 1 55.81 106 PHE B O 1
ATOM 2214 N N . ASN B 1 107 ? 14.891 -10.344 11.195 1 61.5 107 ASN B N 1
ATOM 2215 C CA . ASN B 1 107 ? 16.312 -10.422 10.883 1 61.5 107 ASN B CA 1
ATOM 2216 C C . ASN B 1 107 ? 16.562 -11.102 9.539 1 61.5 107 ASN B C 1
ATOM 2218 O O . ASN B 1 107 ? 17.703 -11.391 9.18 1 61.5 107 ASN B O 1
ATOM 2222 N N . SER B 1 108 ? 15.461 -11.094 8.789 1 80.62 108 SER B N 1
ATOM 2223 C CA . SER B 1 108 ? 15.586 -11.867 7.559 1 80.62 108 SER B CA 1
ATOM 2224 C C . SER B 1 108 ? 15.273 -11 6.336 1 80.62 108 SER B C 1
ATOM 2226 O O . SER B 1 108 ? 14.805 -11.508 5.316 1 80.62 108 SER B O 1
ATOM 2228 N N . ALA B 1 109 ? 15.641 -9.727 6.406 1 87.19 109 ALA B N 1
ATOM 2229 C CA . ALA B 1 109 ? 15.398 -8.859 5.254 1 87.19 109 ALA B CA 1
ATOM 2230 C C . ALA B 1 109 ? 16.328 -9.219 4.098 1 87.19 109 ALA B C 1
ATOM 2232 O O . ALA B 1 109 ? 17.5 -9.547 4.309 1 87.19 109 ALA B O 1
ATOM 2233 N N . LEU B 1 110 ? 15.781 -9.117 2.906 1 89.75 110 LEU B N 1
ATOM 2234 C CA . LEU B 1 110 ? 16.5 -9.508 1.702 1 89.75 110 LEU B CA 1
ATOM 2235 C C . LEU B 1 110 ? 16.938 -8.281 0.911 1 89.75 110 LEU B C 1
ATOM 2237 O O . LEU B 1 110 ? 16.297 -7.227 0.985 1 89.75 110 LEU B O 1
ATOM 2241 N N . ARG B 1 111 ? 18.016 -8.484 0.182 1 88.56 111 ARG B N 1
ATOM 2242 C CA . ARG B 1 111 ? 18.422 -7.465 -0.785 1 88.56 111 ARG B CA 1
ATOM 2243 C C . ARG B 1 111 ? 18.281 -7.984 -2.213 1 88.56 111 ARG B C 1
ATOM 2245 O O . ARG B 1 111 ? 18.578 -7.266 -3.17 1 88.56 111 ARG B O 1
ATOM 2252 N N . SER B 1 112 ? 17.891 -9.203 -2.359 1 92.25 112 SER B N 1
ATOM 2253 C CA . SER B 1 112 ? 17.844 -9.844 -3.672 1 92.25 112 SER B CA 1
ATOM 2254 C C . SER B 1 112 ? 16.734 -9.25 -4.535 1 92.25 112 SER B C 1
ATOM 2256 O O . SER B 1 112 ? 15.695 -8.828 -4.02 1 92.25 112 SER B O 1
ATOM 2258 N N . VAL B 1 113 ? 17.016 -9.211 -5.828 1 93.06 113 VAL B N 1
ATOM 2259 C CA . VAL B 1 113 ? 16.078 -8.812 -6.871 1 93.06 113 VAL B CA 1
ATOM 2260 C C . VAL B 1 113 ? 16.016 -9.891 -7.949 1 93.06 113 VAL B C 1
ATOM 2262 O O . VAL B 1 113 ? 17.047 -10.414 -8.367 1 93.06 113 VAL B O 1
ATOM 2265 N N . GLU B 1 114 ? 14.859 -10.281 -8.375 1 95.12 114 GLU B N 1
ATOM 2266 C CA . GLU B 1 114 ? 14.719 -11.242 -9.469 1 95.12 114 GLU B CA 1
ATOM 2267 C C . GLU B 1 114 ? 13.57 -10.859 -10.398 1 95.12 114 GLU B C 1
ATOM 2269 O O . GLU B 1 114 ? 12.695 -10.086 -10.023 1 95.12 114 GLU B O 1
ATOM 2274 N N . ILE B 1 115 ? 13.703 -11.367 -11.562 1 93.88 115 ILE B N 1
ATOM 2275 C CA . ILE B 1 115 ? 12.727 -11.023 -12.586 1 93.88 115 ILE B CA 1
ATOM 2276 C C . ILE B 1 115 ? 12.25 -12.289 -13.289 1 93.88 115 ILE B C 1
ATOM 2278 O O . ILE B 1 115 ? 13.039 -13.195 -13.555 1 93.88 115 ILE B O 1
ATOM 2282 N N . PHE B 1 116 ? 11.016 -12.359 -13.438 1 95.75 116 PHE B N 1
ATOM 2283 C CA . PHE B 1 116 ? 10.406 -13.414 -14.242 1 95.75 116 PHE B CA 1
ATOM 2284 C C . PHE B 1 116 ? 10.141 -12.938 -15.664 1 95.75 116 PHE B C 1
ATOM 2286 O O . PHE B 1 116 ? 9.484 -11.914 -15.867 1 95.75 116 PHE B O 1
ATOM 2293 N N . ASP B 1 117 ? 10.625 -13.672 -16.594 1 92.12 117 ASP B N 1
ATOM 2294 C CA . ASP B 1 117 ? 10.352 -13.43 -18 1 92.12 117 ASP B CA 1
ATOM 2295 C C . ASP B 1 117 ? 9.172 -14.273 -18.484 1 92.12 117 ASP B C 1
ATOM 2297 O O . ASP B 1 117 ? 9.305 -15.484 -18.656 1 92.12 117 ASP B O 1
ATOM 2301 N N . GLY B 1 118 ? 8.109 -13.641 -18.75 1 89.62 118 GLY B N 1
ATOM 2302 C CA . GLY B 1 118 ? 6.898 -14.344 -19.141 1 89.62 118 GLY B CA 1
ATOM 2303 C C . GLY B 1 118 ? 7.016 -15.039 -20.484 1 89.62 118 GLY B C 1
ATOM 2304 O O . GLY B 1 118 ? 6.289 -16 -20.75 1 89.62 118 GLY B O 1
ATOM 2305 N N . ASP B 1 119 ? 7.789 -14.547 -21.344 1 90.19 119 ASP B N 1
ATOM 2306 C CA . ASP B 1 119 ? 8 -15.195 -22.641 1 90.19 119 ASP B CA 1
ATOM 2307 C C . ASP B 1 119 ? 8.844 -16.469 -22.484 1 90.19 119 ASP B C 1
ATOM 2309 O O . ASP B 1 119 ? 8.586 -17.469 -23.141 1 90.19 119 ASP B O 1
ATOM 2313 N N . LYS B 1 120 ? 9.773 -16.438 -21.594 1 93.06 120 LYS B N 1
ATOM 2314 C CA . LYS B 1 120 ? 10.68 -17.578 -21.391 1 93.06 120 LYS B CA 1
ATOM 2315 C C . LYS B 1 120 ? 10.164 -18.5 -20.312 1 93.06 120 LYS B C 1
ATOM 2317 O O . LYS B 1 120 ? 10.586 -19.656 -20.219 1 93.06 120 LYS B O 1
ATOM 2322 N N . GLY B 1 121 ? 9.367 -17.969 -19.516 1 93.5 121 GLY B N 1
ATOM 2323 C CA . GLY B 1 121 ? 8.828 -18.75 -18.406 1 93.5 121 GLY B CA 1
ATOM 2324 C C . GLY B 1 121 ? 9.867 -19.062 -17.344 1 93.5 121 GLY B C 1
ATOM 2325 O O . GLY B 1 121 ? 9.891 -20.172 -16.812 1 93.5 121 GLY B O 1
ATOM 2326 N N . GLU B 1 122 ? 10.695 -18.094 -17.078 1 95.81 122 GLU B N 1
ATOM 2327 C CA . GLU B 1 122 ? 11.758 -18.359 -16.109 1 95.81 122 GLU B CA 1
ATOM 2328 C C . GLU B 1 122 ? 12.062 -17.125 -15.258 1 95.81 122 GLU B C 1
ATOM 2330 O O . GLU B 1 122 ? 11.914 -16 -15.727 1 95.81 122 GLU B O 1
ATOM 2335 N N . TRP B 1 123 ? 12.555 -17.438 -14.078 1 97.44 123 TRP B N 1
ATOM 2336 C CA . TRP B 1 123 ? 13.078 -16.406 -13.188 1 97.44 123 TRP B CA 1
ATOM 2337 C C . TRP B 1 123 ? 14.586 -16.281 -13.328 1 97.44 123 TRP B C 1
ATOM 2339 O O . TRP B 1 123 ? 15.289 -17.281 -13.477 1 97.44 123 TRP B O 1
ATOM 2349 N N . ARG B 1 124 ? 15.047 -15.133 -13.234 1 95.06 124 ARG B N 1
ATOM 2350 C CA . ARG B 1 124 ? 16.484 -14.914 -13.141 1 95.06 124 ARG B CA 1
ATOM 2351 C C . ARG B 1 124 ? 16.812 -13.859 -12.094 1 95.06 124 ARG B C 1
ATOM 2353 O O . ARG B 1 124 ? 16.016 -12.977 -11.82 1 95.06 124 ARG B O 1
ATOM 2360 N N . ASN B 1 125 ? 18.031 -13.945 -11.625 1 94.81 125 ASN B N 1
ATOM 2361 C CA . ASN B 1 125 ? 18.484 -12.969 -10.641 1 94.81 125 ASN B CA 1
ATOM 2362 C C . ASN B 1 125 ? 18.984 -11.695 -11.305 1 94.81 125 ASN B C 1
ATOM 2364 O O . ASN B 1 125 ? 19.625 -11.75 -12.359 1 94.81 125 ASN B O 1
ATOM 2368 N N . LEU B 1 126 ? 18.641 -10.602 -10.688 1 90.81 126 LEU B N 1
ATOM 2369 C CA . LEU B 1 126 ? 19.234 -9.305 -11.016 1 90.81 126 LEU B CA 1
ATOM 2370 C C . LEU B 1 126 ? 20.219 -8.867 -9.938 1 90.81 126 LEU B C 1
ATOM 2372 O O . LEU B 1 126 ? 20.328 -9.508 -8.891 1 90.81 126 LEU B O 1
ATOM 2376 N N . PRO B 1 127 ? 21 -7.836 -10.234 1 87.75 127 PRO B N 1
ATOM 2377 C CA . PRO B 1 127 ? 21.875 -7.344 -9.172 1 87.75 127 PRO B CA 1
ATOM 2378 C C . PRO B 1 127 ? 21.125 -7.004 -7.887 1 87.75 127 PRO B C 1
ATOM 2380 O O . PRO B 1 127 ? 20 -6.5 -7.941 1 87.75 127 PRO B O 1
ATOM 2383 N N . HIS B 1 128 ? 21.781 -7.234 -6.805 1 89.25 128 HIS B N 1
ATOM 2384 C CA . HIS B 1 128 ? 21.188 -6.969 -5.5 1 89.25 128 HIS B CA 1
ATOM 2385 C C . HIS B 1 128 ? 21.047 -5.473 -5.25 1 89.25 128 HIS B C 1
ATOM 2387 O O . HIS B 1 128 ? 21.844 -4.676 -5.773 1 89.25 128 HIS B O 1
ATOM 2393 N N . MET B 1 129 ? 20.062 -5.184 -4.465 1 85.38 129 MET B N 1
ATOM 2394 C CA . MET B 1 129 ? 20 -3.828 -3.926 1 85.38 129 MET B CA 1
ATOM 2395 C C . MET B 1 129 ? 21.156 -3.564 -2.971 1 85.38 129 MET B C 1
ATOM 2397 O O . MET B 1 129 ? 21.719 -4.496 -2.395 1 85.38 129 MET B O 1
ATOM 2401 N N . LYS B 1 130 ? 21.422 -2.303 -2.801 1 81 130 LYS B N 1
ATOM 2402 C CA . LYS B 1 130 ? 22.5 -1.919 -1.882 1 81 130 LYS B CA 1
ATOM 2403 C C . LYS B 1 130 ? 22.156 -2.312 -0.448 1 81 130 LYS B C 1
ATOM 2405 O O . LYS B 1 130 ? 23.031 -2.725 0.313 1 81 130 LYS B O 1
ATOM 2410 N N . TYR B 1 131 ? 20.891 -2.227 -0.052 1 80.88 131 TYR B N 1
ATOM 2411 C CA . TYR B 1 131 ? 20.469 -2.51 1.313 1 80.88 131 TYR B CA 1
ATOM 2412 C C . TYR B 1 131 ? 19.328 -3.512 1.33 1 80.88 131 TYR B C 1
ATOM 2414 O O . TYR B 1 131 ? 18.484 -3.518 0.427 1 80.88 131 TYR B O 1
ATOM 2422 N N . ARG B 1 132 ? 19.281 -4.277 2.408 1 85.44 132 ARG B N 1
ATOM 2423 C CA . ARG B 1 132 ? 18.156 -5.172 2.621 1 85.44 132 ARG B CA 1
ATOM 2424 C C . ARG B 1 132 ? 16.891 -4.391 2.992 1 85.44 132 ARG B C 1
ATOM 2426 O O . ARG B 1 132 ? 16.969 -3.379 3.691 1 85.44 132 ARG B O 1
ATOM 2433 N N . ARG B 1 133 ? 15.789 -4.855 2.494 1 85.25 133 ARG B N 1
ATOM 2434 C CA . ARG B 1 133 ? 14.539 -4.168 2.803 1 85.25 133 ARG B CA 1
ATOM 2435 C C . ARG B 1 133 ? 13.398 -5.164 3.006 1 85.25 133 ARG B C 1
ATOM 2437 O O . ARG B 1 133 ? 13.188 -6.043 2.172 1 85.25 133 ARG B O 1
ATOM 2444 N N . TYR B 1 134 ? 12.75 -4.977 4.164 1 87.12 134 TYR B N 1
ATOM 2445 C CA . TYR B 1 134 ? 11.523 -5.695 4.48 1 87.12 134 TYR B CA 1
ATOM 2446 C C . TYR B 1 134 ? 10.344 -4.738 4.57 1 87.12 134 TYR B C 1
ATOM 2448 O O . TYR B 1 134 ? 10.438 -3.678 5.191 1 87.12 134 TYR B O 1
ATOM 2456 N N . GLY B 1 135 ? 9.25 -5.168 3.986 1 87.06 135 GLY B N 1
ATOM 2457 C CA . GLY B 1 135 ? 8.094 -4.289 4.027 1 87.06 135 GLY B CA 1
ATOM 2458 C C . GLY B 1 135 ? 8.219 -3.09 3.105 1 87.06 135 GLY B C 1
ATOM 2459 O O . GLY B 1 135 ? 7.68 -2.02 3.391 1 87.06 135 GLY B O 1
ATOM 2460 N N . CYS B 1 136 ? 8.93 -3.25 1.986 1 87.69 136 CYS B N 1
ATOM 2461 C CA . CYS B 1 136 ? 9.133 -2.17 1.027 1 87.69 136 CYS B CA 1
ATOM 2462 C C . CYS B 1 136 ? 8.062 -2.193 -0.055 1 87.69 136 CYS B C 1
ATOM 2464 O O . CYS B 1 136 ? 7.281 -3.146 -0.143 1 87.69 136 CYS B O 1
ATOM 2466 N N . THR B 1 137 ? 8 -1.115 -0.761 1 90.75 137 THR B N 1
ATOM 2467 C CA . THR B 1 137 ? 7.121 -0.981 -1.919 1 90.75 137 THR B CA 1
ATOM 2468 C C . THR B 1 137 ? 7.91 -0.539 -3.148 1 90.75 137 THR B C 1
ATOM 2470 O O . THR B 1 137 ? 9.133 -0.375 -3.082 1 90.75 137 THR B O 1
ATOM 2473 N N . ALA B 1 138 ? 7.168 -0.512 -4.324 1 89.38 138 ALA B N 1
ATOM 2474 C CA . ALA B 1 138 ? 7.879 -0.108 -5.535 1 89.38 138 ALA B CA 1
ATOM 2475 C C . ALA B 1 138 ? 6.961 0.678 -6.469 1 89.38 138 ALA B C 1
ATOM 2477 O O . ALA B 1 138 ? 5.738 0.544 -6.406 1 89.38 138 ALA B O 1
ATOM 2478 N N . VAL B 1 139 ? 7.59 1.507 -7.223 1 86.38 139 VAL B N 1
ATOM 2479 C CA . VAL B 1 139 ? 6.93 2.215 -8.312 1 86.38 139 VAL B CA 1
ATOM 2480 C C . VAL B 1 139 ? 7.668 1.949 -9.625 1 86.38 139 VAL B C 1
ATOM 2482 O O . VAL B 1 139 ? 8.898 1.849 -9.641 1 86.38 139 VAL B O 1
ATOM 2485 N N . THR B 1 140 ? 6.883 1.821 -10.664 1 84 140 THR B N 1
ATOM 2486 C CA . THR B 1 140 ? 7.492 1.643 -11.977 1 84 140 THR B CA 1
ATOM 2487 C C . THR B 1 140 ? 7.008 2.713 -12.953 1 84 140 THR B C 1
ATOM 2489 O O . THR B 1 140 ? 5.84 3.105 -12.922 1 84 140 THR B O 1
ATOM 2492 N N . ARG B 1 141 ? 7.941 3.189 -13.656 1 83 141 ARG B N 1
ATOM 2493 C CA . ARG B 1 141 ? 7.656 4.113 -14.75 1 83 141 ARG B CA 1
ATOM 2494 C C . ARG B 1 141 ? 8.812 4.164 -15.742 1 83 141 ARG B C 1
ATOM 2496 O O . ARG B 1 141 ? 9.977 4.164 -15.344 1 83 141 ARG B O 1
ATOM 2503 N N . ASP B 1 142 ? 8.406 4.219 -17.125 1 76.88 142 ASP B N 1
ATOM 2504 C CA . ASP B 1 142 ? 9.398 4.387 -18.172 1 76.88 142 ASP B CA 1
ATOM 2505 C C . ASP B 1 142 ? 10.516 3.355 -18.047 1 76.88 142 ASP B C 1
ATOM 2507 O O . ASP B 1 142 ? 11.695 3.705 -18.094 1 76.88 142 ASP B O 1
ATOM 2511 N N . ARG B 1 143 ? 10.273 2.156 -17.703 1 75.25 143 ARG B N 1
ATOM 2512 C CA . ARG B 1 143 ? 11.172 1.009 -17.625 1 75.25 143 ARG B CA 1
ATOM 2513 C C . ARG B 1 143 ? 12.078 1.098 -16.406 1 75.25 143 ARG B C 1
ATOM 2515 O O . ARG B 1 143 ? 13.18 0.547 -16.406 1 75.25 143 ARG B O 1
ATOM 2522 N N . LEU B 1 144 ? 11.602 1.987 -15.516 1 81.88 144 LEU B N 1
ATOM 2523 C CA . LEU B 1 144 ? 12.312 2.08 -14.242 1 81.88 144 LEU B CA 1
ATOM 2524 C C . LEU B 1 144 ? 11.547 1.363 -13.141 1 81.88 144 LEU B C 1
ATOM 2526 O O . LEU B 1 144 ? 10.312 1.435 -13.086 1 81.88 144 LEU B O 1
ATOM 2530 N N . PHE B 1 145 ? 12.25 0.647 -12.398 1 86.81 145 PHE B N 1
ATOM 2531 C CA . PHE B 1 145 ? 11.758 0.015 -11.18 1 86.81 145 PHE B CA 1
ATOM 2532 C C . PHE B 1 145 ? 12.469 0.584 -9.953 1 86.81 145 PHE B C 1
ATOM 2534 O O . PHE B 1 145 ? 13.672 0.407 -9.789 1 86.81 145 PHE B O 1
ATOM 2541 N N . ILE B 1 146 ? 11.672 1.34 -9.117 1 86 146 ILE B N 1
ATOM 2542 C CA . ILE B 1 146 ? 12.242 2.023 -7.961 1 86 146 ILE B CA 1
ATOM 2543 C C . ILE B 1 146 ? 11.648 1.44 -6.68 1 86 146 ILE B C 1
ATOM 2545 O O . ILE B 1 146 ? 10.438 1.504 -6.465 1 86 146 ILE B O 1
ATOM 2549 N N . VAL B 1 147 ? 12.477 0.814 -5.836 1 88.5 147 VAL B N 1
ATOM 2550 C CA . VAL B 1 147 ? 12.055 0.257 -4.555 1 88.5 147 VAL B CA 1
ATOM 2551 C C . VAL B 1 147 ? 12.133 1.33 -3.471 1 88.5 147 VAL B C 1
ATOM 2553 O O . VAL B 1 147 ? 13.141 2.041 -3.367 1 88.5 147 VAL B O 1
ATOM 2556 N N . LEU B 1 148 ? 11.039 1.429 -2.686 1 85.69 148 LEU B N 1
ATOM 2557 C CA . LEU B 1 148 ? 10.914 2.5 -1.705 1 85.69 148 LEU B CA 1
ATOM 2558 C C . LEU B 1 148 ? 10.523 1.943 -0.339 1 85.69 148 LEU B C 1
ATOM 2560 O O . LEU B 1 148 ? 9.711 1.021 -0.246 1 85.69 148 LEU B O 1
ATOM 2564 N N . GLY B 1 149 ? 11.125 2.549 0.729 1 82.5 149 GLY B N 1
ATOM 2565 C CA . GLY B 1 149 ? 10.734 2.242 2.096 1 82.5 149 GLY B CA 1
ATOM 2566 C C . GLY B 1 149 ? 11.258 0.905 2.582 1 82.5 149 GLY B C 1
ATOM 2567 O O . GLY B 1 149 ? 12.281 0.42 2.096 1 82.5 149 GLY B O 1
ATOM 2568 N N . GLY B 1 150 ? 10.57 0.442 3.691 1 81.75 150 GLY B N 1
ATOM 2569 C CA . GLY B 1 150 ? 10.93 -0.827 4.305 1 81.75 150 GLY B CA 1
ATOM 2570 C C . GLY B 1 150 ? 11.945 -0.683 5.422 1 81.75 150 GLY B C 1
ATOM 2571 O O . GLY B 1 150 ? 12.445 0.414 5.672 1 81.75 150 GLY B O 1
ATOM 2572 N N . PHE B 1 151 ? 12.211 -1.896 6.066 1 78.94 151 PHE B N 1
ATOM 2573 C CA . PHE B 1 151 ? 13.141 -1.929 7.188 1 78.94 151 PHE B CA 1
ATOM 2574 C C . PHE B 1 151 ? 14.258 -2.932 6.93 1 78.94 151 PHE B C 1
ATOM 2576 O O . PHE B 1 151 ? 14.055 -3.936 6.246 1 78.94 151 PHE B O 1
ATOM 2583 N N . ASP B 1 152 ? 15.438 -2.67 7.32 1 72.19 152 ASP B N 1
ATOM 2584 C CA . ASP B 1 152 ? 16.578 -3.572 7.16 1 72.19 152 ASP B CA 1
ATOM 2585 C C . ASP B 1 152 ? 16.625 -4.609 8.281 1 72.19 152 ASP B C 1
ATOM 2587 O O . ASP B 1 152 ? 16.969 -5.766 8.047 1 72.19 152 ASP B O 1
ATOM 2591 N N . SER B 1 153 ? 16.844 -4.48 9.5 1 59.22 153 SER B N 1
ATOM 2592 C CA . SER B 1 153 ? 16.875 -5.316 10.695 1 59.22 153 SER B CA 1
ATOM 2593 C C . SER B 1 153 ? 16.281 -4.598 11.898 1 59.22 153 SER B C 1
ATOM 2595 O O . SER B 1 153 ? 16.234 -3.365 11.93 1 59.22 153 SER B O 1
ATOM 2597 N N . PRO B 1 154 ? 15.578 -5.551 12.898 1 47.78 154 PRO B N 1
ATOM 2598 C CA . PRO B 1 154 ? 15.188 -4.852 14.117 1 47.78 154 PRO B CA 1
ATOM 2599 C C . PRO B 1 154 ? 16.281 -3.934 14.656 1 47.78 154 PRO B C 1
ATOM 2601 O O . PRO B 1 154 ? 16.094 -3.242 15.656 1 47.78 154 PRO B O 1
ATOM 2604 N N . THR B 1 155 ? 17.531 -4.562 14.867 1 45.44 155 THR B N 1
ATOM 2605 C CA . THR B 1 155 ? 18.406 -3.531 15.398 1 45.44 155 THR B CA 1
ATOM 2606 C C . THR B 1 155 ? 18.25 -2.225 14.633 1 45.44 155 THR B C 1
ATOM 2608 O O . THR B 1 155 ? 18.484 -2.178 13.422 1 45.44 155 THR B O 1
ATOM 2611 N N . VAL B 1 156 ? 17.406 -1.57 15.164 1 38.19 156 VAL B N 1
ATOM 2612 C CA . VAL B 1 156 ? 16.656 -0.41 14.703 1 38.19 156 VAL B CA 1
ATOM 2613 C C . VAL B 1 156 ? 17.484 0.378 13.688 1 38.19 156 VAL B C 1
ATOM 2615 O O . VAL B 1 156 ? 18.688 0.169 13.57 1 38.19 156 VAL B O 1
ATOM 2618 N N . ALA B 1 157 ? 17.359 1.711 14.055 1 40.38 157 ALA B N 1
ATOM 2619 C CA . ALA B 1 157 ? 17.422 3.062 13.508 1 40.38 157 ALA B CA 1
ATOM 2620 C C . ALA B 1 157 ? 18.797 3.348 12.914 1 40.38 157 ALA B C 1
ATOM 2622 O O . ALA B 1 157 ? 19.531 4.195 13.422 1 40.38 157 ALA B O 1
ATOM 2623 N N . ARG B 1 158 ? 19.719 2.377 13.031 1 35.88 158 ARG B N 1
ATOM 2624 C CA . ARG B 1 158 ? 20.844 3.197 12.609 1 35.88 158 ARG B CA 1
ATOM 2625 C C . ARG B 1 158 ? 20.453 4.117 11.453 1 35.88 158 ARG B C 1
ATOM 2627 O O . ARG B 1 158 ? 19.406 3.936 10.836 1 35.88 158 ARG B O 1
ATOM 2634 N N . THR B 1 159 ? 21.594 4.691 10.938 1 35.41 159 THR B N 1
ATOM 2635 C CA . THR B 1 159 ? 21.656 5.828 10.023 1 35.41 159 THR B CA 1
ATOM 2636 C C . THR B 1 159 ? 20.812 5.57 8.781 1 35.41 159 THR B C 1
ATOM 2638 O O . THR B 1 159 ? 21.312 5.07 7.77 1 35.41 159 THR B O 1
ATOM 2641 N N . ASN B 1 160 ? 19.891 4.762 9.008 1 36.81 160 ASN B N 1
ATOM 2642 C CA . ASN B 1 160 ? 19.203 4.609 7.723 1 36.81 160 ASN B CA 1
ATOM 2643 C C . ASN B 1 160 ? 18.766 5.957 7.152 1 36.81 160 ASN B C 1
ATOM 2645 O O . ASN B 1 160 ? 17.922 6.633 7.727 1 36.81 160 ASN B O 1
ATOM 2649 N N . ARG B 1 161 ? 19.719 6.699 6.863 1 35.69 161 ARG B N 1
ATOM 2650 C CA . ARG B 1 161 ? 19.422 7.863 6.035 1 35.69 161 ARG B CA 1
ATOM 2651 C C . ARG B 1 161 ? 18.219 7.605 5.141 1 35.69 161 ARG B C 1
ATOM 2653 O O . ARG B 1 161 ? 18.141 6.574 4.465 1 35.69 161 ARG B O 1
ATOM 2660 N N . MET B 1 162 ? 17.031 8 5.695 1 40.09 162 MET B N 1
ATOM 2661 C CA . MET B 1 162 ? 15.805 8.25 4.934 1 40.09 162 MET B CA 1
ATOM 2662 C C . MET B 1 162 ? 16.062 8.102 3.438 1 40.09 162 MET B C 1
ATOM 2664 O O . MET B 1 162 ? 15.156 7.73 2.686 1 40.09 162 MET B O 1
ATOM 2668 N N . SER B 1 163 ? 17.203 8.656 3.18 1 41.34 163 SER B N 1
ATOM 2669 C CA . SER B 1 163 ? 17.547 8.648 1.765 1 41.34 163 SER B CA 1
ATOM 2670 C C . SER B 1 163 ? 17.578 7.234 1.203 1 41.34 163 SER B C 1
ATOM 2672 O O . SER B 1 163 ? 17.688 7.043 -0.01 1 41.34 163 SER B O 1
ATOM 2674 N N . ASP B 1 164 ? 17.844 6.41 2.172 1 45.94 164 ASP B N 1
ATOM 2675 C CA . ASP B 1 164 ? 18.047 5.062 1.647 1 45.94 164 ASP B CA 1
ATOM 2676 C C . ASP B 1 164 ? 16.734 4.473 1.15 1 45.94 164 ASP B C 1
ATOM 2678 O O . ASP B 1 164 ? 16.609 3.256 0.969 1 45.94 164 ASP B O 1
ATOM 2682 N N . PHE B 1 165 ? 15.703 5.137 1.424 1 45.66 165 PHE B N 1
ATOM 2683 C CA . PHE B 1 165 ? 14.656 4.68 0.522 1 45.66 165 PHE B CA 1
ATOM 2684 C C . PHE B 1 165 ? 15.242 4.25 -0.818 1 45.66 165 PHE B C 1
ATOM 2686 O O . PHE B 1 165 ? 15.727 5.086 -1.584 1 45.66 165 PHE B O 1
ATOM 2693 N N . VAL B 1 166 ? 16.047 3.217 -0.604 1 49.56 166 VAL B N 1
ATOM 2694 C CA . VAL B 1 166 ? 16.828 2.5 -1.604 1 49.56 166 VAL B CA 1
ATOM 2695 C C . VAL B 1 166 ? 16.062 2.449 -2.924 1 49.56 166 VAL B C 1
ATOM 2697 O O . VAL B 1 166 ? 14.977 1.872 -2.996 1 49.56 166 VAL B O 1
ATOM 2700 N N . THR B 1 167 ? 16.156 3.594 -3.396 1 54.88 167 THR B N 1
ATOM 2701 C CA . THR B 1 167 ? 15.727 3.469 -4.781 1 54.88 167 THR B CA 1
ATOM 2702 C C . THR B 1 167 ? 16.625 2.502 -5.547 1 54.88 167 THR B C 1
ATOM 2704 O O . THR B 1 167 ? 17.844 2.6 -5.48 1 54.88 167 THR B O 1
ATOM 2707 N N . PHE B 1 168 ? 16.266 1.27 -5.645 1 48.81 168 PHE B N 1
ATOM 2708 C CA . PHE B 1 168 ? 16.844 0.423 -6.688 1 48.81 168 PHE B CA 1
ATOM 2709 C C . PHE B 1 168 ? 16.141 0.665 -8.016 1 48.81 168 PHE B C 1
ATOM 2711 O O . PHE B 1 168 ? 14.906 0.668 -8.086 1 48.81 168 PHE B O 1
ATOM 2718 N N . LYS B 1 169 ? 17.109 1.19 -8.828 1 60.56 169 LYS B N 1
ATOM 2719 C CA . LYS B 1 169 ? 16.609 1.416 -10.18 1 60.56 169 LYS B CA 1
ATOM 2720 C C . LYS B 1 169 ? 17.094 0.33 -11.141 1 60.56 169 LYS B C 1
ATOM 2722 O O . LYS B 1 169 ? 18.266 -0.037 -11.125 1 60.56 169 LYS B O 1
ATOM 2727 N N . PHE B 1 170 ? 16.172 -0.41 -11.617 1 59.31 170 PHE B N 1
ATOM 2728 C CA . PHE B 1 170 ? 16.516 -1.369 -12.664 1 59.31 170 PHE B CA 1
ATOM 2729 C C . PHE B 1 170 ? 15.82 -1.006 -13.969 1 59.31 170 PHE B C 1
ATOM 2731 O O . PHE B 1 170 ? 14.602 -0.823 -14.008 1 59.31 170 PHE B O 1
ATOM 2738 N N . GLN B 1 171 ? 16.688 -0.639 -14.922 1 59.22 171 GLN B N 1
ATOM 2739 C CA . GLN B 1 171 ? 16.156 -0.327 -16.234 1 59.22 171 GLN B CA 1
ATOM 2740 C C . GLN B 1 171 ? 15.852 -1.599 -17.031 1 59.22 171 GLN B C 1
ATOM 2742 O O . GLN B 1 171 ? 16.75 -2.418 -17.25 1 59.22 171 GLN B O 1
ATOM 2747 N N . MET B 1 172 ? 14.555 -1.831 -17.172 1 51.88 172 MET B N 1
ATOM 2748 C CA . MET B 1 172 ? 14.125 -3.027 -17.891 1 51.88 172 MET B CA 1
ATOM 2749 C C . MET B 1 172 ? 14.336 -2.861 -19.391 1 51.88 172 MET B C 1
ATOM 2751 O O . MET B 1 172 ? 14.031 -1.807 -19.953 1 51.88 172 MET B O 1
ATOM 2755 N N . TYR B 1 173 ? 15.328 -3.412 -20.031 1 52.97 173 TYR B N 1
ATOM 2756 C CA . TYR B 1 173 ? 15.539 -3.354 -21.469 1 52.97 173 TYR B CA 1
ATOM 2757 C C . TYR B 1 173 ? 14.617 -4.328 -22.188 1 52.97 173 TYR B C 1
ATOM 2759 O O . TYR B 1 173 ? 14.234 -5.363 -21.641 1 52.97 173 TYR B O 1
#

Foldseek 3Di:
DKDAWAQPPPWIFQWIWDADPVVRDIDTADGHPDGFDQWDWDADPFFMKIAWGDTPFFTFQWIWTAGPVVRDIDTADGEPAGFGLWEWDDDPQKIKIAWHARGPALQGIFQWIWMAHRVVRDIDTDDGFPAGFGNWYWDDDPQWIFIADGAGHVVGDDPPVNVCSPTDTDRHD/DKDAWAQPPPWIFQWIWDADPVVRDIDTADGDPDGFDQWDWDADPFFMKIAWGDTPFFTFQWIWTAGPVVRDIDTADGEPAGFGLWEWDDDPQKIKIAWHARGPALQGIFQWIWMAHRVVRDIDTDDGFPAGFGNWYWDDDPQWIFIADGDGHVVDDPPPPSVCSRTDTDRHD

pLDDT: mean 84.67, std 16.25, range [34.69, 98.25]

Secondary structure (DSSP, 8-state):
-EEE--B-SSSB---EEEEETTTTEEEE-PPPSS--BS-EEEE-SSEEEEE--EETTEE---EEEEETTTTEEEEEPPPSS--BS-EEEEETTEEEEE--BSSSSGGGBB--EEEEETTTTEEEEEPPPSS-BEEEEEEEETTEEEEEEEES-SS--TT--TT-----EEE--/-EEE--B-SSSB---EEEEETTTTEEEE-PPPSS--BS-EEEE-SSEEEEE--EETTEE---EEEEETTTTEEEEEPPPSS--BS-EEEEETTEEEEE--BSSSSGGGBB--EEEEETTTTEEEEEPPPSS-BEEEEEEEETTEEEEEEE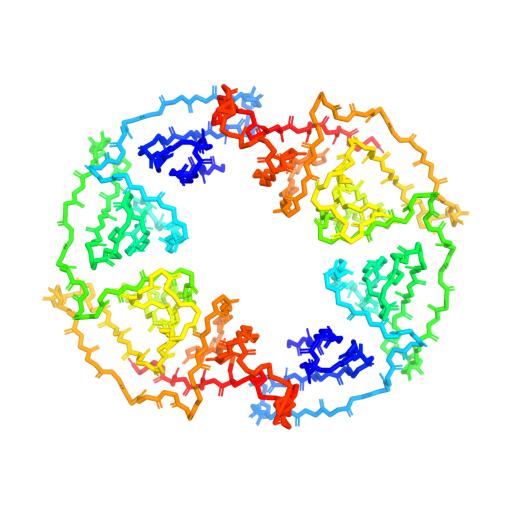ES-SS--SS--GGGS---EEE--

InterPro domains:
  IPR006652 Kelch repeat type 1 [PF01344] (1-32)
  IPR006652 Kelch repeat type 1 [PF01344] (48-80)
  IPR006652 Kelc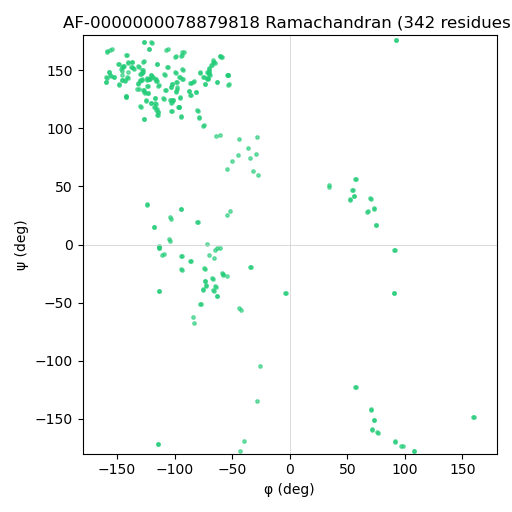h repeat type 1 [PF01344] (82-129)
  IPR006652 Kelch repeat type 1 [SM00612] (1-46)
  IPR006652 Kelch repeat type 1 [SM00612] (47-93)
  IPR006652 Kelch repeat type 1 [SM00612] (94-143)
  IPR015915 Kelch-type beta-propeller [G3DSA:2.120.10.80] (1-172)
  IPR015915 Kelch-type beta-propeller [SSF117281] (1-170)

Sequence (346 aa):
IVVLGGYGGWKALNTVQVFDFVTRRWSVIQYMRKRRWGAFAMGTEHGVVVAGGCDQGSVLRSAELYSVRRKTWYTLPSMKTPRCNFAGALIGRKLIVAGGGDGFYFNSALRSVEIFDGDKGEWRNLPHMKYRRYGCTAVTRDRLFIVLGGFDSPTVARTNRMSDFVTFKFQMYIVVLGGYGGWKALNTVQVFDFVTRRWSVIQYMRKRRWGAFAMGTEHGVVVAGGCDQGSVLRSAELYSVRRKTWYTLPSMKTPRCNFAGALIGRKLIVAGGGDGFYFNSALRSVEIFDGDKGEWRNLPHMKYRRYGCTAVTRDRLFIVLGGFDSPTVARTNRMSDFVTFKFQMY